Protein AF-A0A949XL34-F1 (afdb_monomer)

Mean predicted aligned error: 13.88 Å

Radius of gyration: 27.66 Å; Cα contacts (8 Å, |Δi|>4): 345; chains: 1; bounding box: 97×99×34 Å

pLDDT: mean 76.91, std 18.14, range [39.97, 97.56]

Foldseek 3Di:
DDDDDDPDDDPDDPPPPPDPPLPAWEWEDEQAQAIDINNHGWDKDADPDDDPDDDDDQRIKTAAPAQWAFFKEFEAEPPDPHGQKIWGRHRGRMIGIAGCDPDDTSRHDDPVGPDDDHDPQYHYFHDAPDVQWTKDFDDPNHGRDDPSRHIYIYGYDDPDVPPPPPVVVVCVVVVVVVVVVVVVVVD

Structure (mmCIF, N/CA/C/O backbone):
data_AF-A0A949XL34-F1
#
_entry.id   AF-A0A949XL34-F1
#
loop_
_atom_site.group_PDB
_atom_site.id
_atom_site.type_symbol
_atom_site.label_atom_id
_atom_site.label_alt_id
_atom_site.label_comp_id
_atom_site.label_asym_id
_atom_site.label_entity_id
_atom_site.label_seq_id
_atom_site.pdbx_PDB_ins_code
_atom_site.Cartn_x
_atom_site.Cartn_y
_atom_site.Cartn_z
_atom_site.occupancy
_atom_site.B_iso_or_equiv
_atom_site.auth_seq_id
_atom_site.auth_comp_id
_atom_site.auth_asym_id
_atom_site.auth_atom_id
_atom_site.pdbx_PDB_model_num
ATOM 1 N N . MET A 1 1 ? -74.735 -38.808 12.979 1.00 41.50 1 MET A N 1
ATOM 2 C CA . MET A 1 1 ? -73.903 -38.416 11.819 1.00 41.50 1 MET A CA 1
ATOM 3 C C . MET A 1 1 ? -73.311 -37.036 12.095 1.00 41.50 1 MET A C 1
ATOM 5 O O . MET A 1 1 ? -74.087 -36.151 12.407 1.00 41.50 1 MET A O 1
ATOM 9 N N . LYS A 1 2 ? -71.964 -36.953 12.090 1.00 43.81 2 LYS A N 1
ATOM 10 C CA . LYS A 1 2 ? -71.007 -35.834 11.839 1.00 43.81 2 LYS A CA 1
ATOM 11 C C . LYS A 1 2 ? -71.588 -34.396 11.860 1.00 43.81 2 LYS A C 1
ATOM 13 O O . LYS A 1 2 ? -72.564 -34.149 11.176 1.00 43.81 2 LYS A O 1
ATOM 18 N N . SER A 1 3 ? -71.014 -33.384 12.519 1.00 41.69 3 SER A N 1
ATOM 19 C CA . SER A 1 3 ? -69.599 -32.977 12.538 1.00 41.69 3 SER A CA 1
ATOM 20 C C . SER A 1 3 ? -69.353 -31.911 13.626 1.00 41.69 3 SER A C 1
ATOM 22 O O . SER A 1 3 ? -70.155 -30.991 13.764 1.00 41.69 3 SER A O 1
ATOM 24 N N . ILE A 1 4 ? -68.237 -32.014 14.355 1.00 52.72 4 ILE A N 1
ATOM 25 C CA . ILE A 1 4 ? -67.700 -30.990 15.269 1.00 52.72 4 ILE A CA 1
ATOM 26 C C . ILE A 1 4 ? -66.700 -30.154 14.461 1.00 52.72 4 ILE A C 1
ATOM 28 O O . ILE A 1 4 ? -65.744 -30.703 13.915 1.00 52.72 4 ILE A O 1
ATOM 32 N N . SER A 1 5 ? -66.936 -28.846 14.348 1.00 50.34 5 SER A N 1
ATOM 33 C CA . SER A 1 5 ? -66.066 -27.928 13.606 1.00 50.34 5 SER A CA 1
ATOM 34 C C . SER A 1 5 ? -64.993 -27.357 14.533 1.00 50.34 5 SER A C 1
ATOM 36 O O . SER A 1 5 ? -65.251 -26.438 15.308 1.00 50.34 5 SER A O 1
ATOM 38 N N . ASN A 1 6 ? -63.792 -27.930 14.455 1.00 46.44 6 ASN A N 1
ATOM 39 C CA . ASN A 1 6 ? -62.588 -27.447 15.123 1.00 46.44 6 ASN A CA 1
ATOM 40 C C . ASN A 1 6 ? -62.041 -26.218 14.379 1.00 46.44 6 ASN A C 1
ATOM 42 O O . ASN A 1 6 ? -61.555 -26.342 13.257 1.00 46.44 6 ASN A O 1
ATOM 46 N N . TYR A 1 7 ? -62.081 -25.042 15.007 1.00 47.97 7 TYR A N 1
ATOM 47 C CA . TYR A 1 7 ? -61.343 -23.867 14.539 1.00 47.97 7 TYR A CA 1
ATOM 48 C C . TYR A 1 7 ? -59.880 -24.009 14.968 1.00 47.97 7 TYR A C 1
ATOM 50 O O . TYR A 1 7 ? -59.506 -23.654 16.083 1.00 47.97 7 TYR A O 1
ATOM 58 N N . PHE A 1 8 ? -59.064 -24.603 14.099 1.00 48.19 8 PHE A N 1
ATOM 59 C CA . PHE A 1 8 ? -57.622 -24.703 14.294 1.00 48.19 8 PHE A CA 1
ATOM 60 C C . PHE A 1 8 ? -56.962 -23.416 13.791 1.00 48.19 8 PHE A C 1
ATOM 62 O O . PHE A 1 8 ? -57.081 -23.053 12.622 1.00 48.19 8 PHE A O 1
ATOM 69 N N . ALA A 1 9 ? -56.311 -22.710 14.712 1.00 51.59 9 ALA A N 1
ATOM 70 C CA . ALA A 1 9 ? -55.553 -21.498 14.460 1.00 51.59 9 ALA A CA 1
ATOM 71 C C . ALA A 1 9 ? -54.385 -21.756 13.494 1.00 51.59 9 ALA A C 1
ATOM 73 O O . ALA A 1 9 ? -53.651 -22.731 13.645 1.00 51.59 9 ALA A O 1
ATOM 74 N N . LEU A 1 10 ? -54.173 -20.842 12.549 1.00 48.50 10 LEU A N 1
ATOM 75 C CA . LEU A 1 10 ? -52.959 -20.773 11.739 1.00 48.50 10 LEU A CA 1
ATOM 76 C C . LEU A 1 10 ? -52.523 -19.310 11.660 1.00 48.50 10 LEU A C 1
ATOM 78 O O . LEU A 1 10 ? -52.935 -18.549 10.791 1.00 48.50 10 LEU A O 1
ATOM 82 N N . CYS A 1 11 ? -51.718 -18.915 12.643 1.00 43.38 11 CYS A N 1
ATOM 83 C CA . CYS A 1 11 ? -50.984 -17.659 12.646 1.00 43.38 11 CYS A CA 1
ATOM 84 C C . CYS A 1 11 ? -49.601 -17.958 12.045 1.00 43.38 11 CYS A C 1
ATOM 86 O O . CYS A 1 11 ? -48.693 -18.393 12.751 1.00 43.38 11 CYS A O 1
ATOM 88 N N . SER A 1 12 ? -49.457 -17.833 10.724 1.00 56.00 12 SER A N 1
ATOM 89 C CA . SER A 1 12 ? -48.155 -17.966 10.060 1.00 56.00 12 SER A CA 1
ATOM 90 C C . SER A 1 12 ? -47.360 -16.677 10.250 1.00 56.00 12 SER A C 1
ATOM 92 O O . SER A 1 12 ? -47.599 -15.685 9.567 1.00 56.00 12 SER A O 1
ATOM 94 N N . ALA A 1 13 ? -46.408 -16.688 11.183 1.00 55.81 13 ALA A N 1
ATOM 95 C CA . ALA A 1 13 ? -45.403 -15.639 11.291 1.00 55.81 13 ALA A CA 1
ATOM 96 C C . ALA A 1 13 ? -44.395 -15.790 10.140 1.00 55.81 13 ALA A C 1
ATOM 98 O O . ALA A 1 13 ? -43.620 -16.746 10.096 1.00 55.81 13 ALA A O 1
ATOM 99 N N . LEU A 1 14 ? -44.424 -14.853 9.193 1.00 52.75 14 LEU A N 1
ATOM 100 C CA . LEU A 1 14 ? -43.408 -14.717 8.156 1.00 52.75 14 LEU A CA 1
ATOM 101 C C . LEU A 1 14 ? -42.145 -14.127 8.811 1.00 52.75 14 LEU A C 1
ATOM 103 O O . LEU A 1 14 ? -42.079 -12.926 9.068 1.00 52.75 14 LEU A O 1
ATOM 107 N N . LEU A 1 15 ? -41.151 -14.962 9.123 1.00 52.25 15 LEU A N 1
ATOM 108 C CA . LEU A 1 15 ? -39.814 -14.471 9.463 1.00 52.25 15 LEU A CA 1
ATOM 109 C C . LEU A 1 15 ? -39.141 -13.992 8.171 1.00 52.25 15 LEU A C 1
ATOM 111 O O . LEU A 1 15 ? -38.631 -14.792 7.388 1.00 52.25 15 LEU A O 1
ATOM 115 N N . ALA A 1 16 ? -39.143 -12.681 7.940 1.00 53.31 16 ALA A N 1
ATOM 116 C CA . ALA A 1 16 ? -38.261 -12.062 6.961 1.00 53.31 16 ALA A CA 1
ATOM 117 C C . ALA A 1 16 ? -36.827 -12.121 7.508 1.00 53.31 16 ALA A C 1
ATOM 119 O O . ALA A 1 16 ? -36.449 -11.352 8.392 1.00 53.31 16 ALA A O 1
ATOM 120 N N . CYS A 1 17 ? -36.039 -13.077 7.019 1.00 49.31 17 CYS A N 1
ATOM 121 C CA . CYS A 1 17 ? -34.604 -13.117 7.264 1.00 49.31 17 CYS A CA 1
ATOM 122 C C . CYS A 1 17 ? -33.963 -11.999 6.431 1.00 49.31 17 CYS A C 1
ATOM 124 O O . CYS A 1 17 ? -33.751 -12.157 5.230 1.00 49.31 17 CYS A O 1
ATOM 126 N N . PHE A 1 18 ? -33.724 -10.838 7.043 1.00 48.59 18 PHE A N 1
ATOM 127 C CA . PHE A 1 18 ? -32.913 -9.795 6.426 1.00 48.59 18 PHE A CA 1
ATOM 128 C C . PHE A 1 18 ? -31.464 -10.282 6.407 1.00 48.59 18 PHE A C 1
ATOM 130 O O . PHE A 1 18 ? -30.780 -10.272 7.428 1.00 48.59 18 PHE A O 1
ATOM 137 N N . THR A 1 19 ? -30.992 -10.729 5.247 1.00 48.12 19 THR A N 1
ATOM 138 C CA . THR A 1 19 ? -29.561 -10.899 5.011 1.00 48.12 19 THR A CA 1
ATOM 139 C C . THR A 1 19 ? -28.949 -9.505 4.944 1.00 48.12 19 THR A C 1
ATOM 141 O O . THR A 1 19 ? -29.091 -8.811 3.938 1.00 48.12 19 THR A O 1
ATOM 144 N N . LEU A 1 20 ? -28.311 -9.064 6.029 1.00 49.88 20 LEU A N 1
ATOM 145 C CA . LEU A 1 20 ? -27.374 -7.948 5.966 1.00 49.88 20 LEU A CA 1
ATOM 146 C C . LEU A 1 20 ? -26.246 -8.378 5.027 1.00 49.88 20 LEU A C 1
ATOM 148 O O . LEU A 1 20 ? -25.431 -9.227 5.383 1.00 49.88 20 LEU A O 1
ATOM 152 N N . SER A 1 21 ? -26.225 -7.837 3.810 1.00 47.31 21 SER A N 1
ATOM 153 C CA . SER A 1 21 ? -25.017 -7.856 2.994 1.00 47.31 21 SER A CA 1
ATOM 154 C C . SER A 1 21 ? -23.959 -7.095 3.781 1.00 47.31 21 SER A C 1
ATOM 156 O O . SER A 1 21 ? -24.073 -5.883 3.953 1.00 47.31 21 SER A O 1
ATOM 158 N N . ALA A 1 22 ? -22.974 -7.808 4.322 1.00 55.19 22 ALA A N 1
ATOM 159 C CA . ALA A 1 22 ? -21.760 -7.170 4.793 1.00 55.19 22 ALA A CA 1
ATOM 160 C C . ALA A 1 22 ? -21.130 -6.502 3.566 1.00 55.19 22 ALA A C 1
ATOM 162 O O . ALA A 1 22 ? -20.754 -7.188 2.615 1.00 55.19 22 ALA A O 1
ATOM 163 N N . SER A 1 23 ? -21.125 -5.171 3.533 1.00 61.84 23 SER A N 1
ATOM 164 C CA . SER A 1 23 ? -20.369 -4.443 2.522 1.00 61.84 23 SER A CA 1
ATOM 165 C C . SER A 1 23 ? -18.896 -4.795 2.694 1.00 61.84 23 SER A C 1
ATOM 167 O O . SER A 1 23 ? -18.398 -4.809 3.819 1.00 61.84 23 SER A O 1
ATOM 169 N N . ALA A 1 24 ? -18.227 -5.095 1.586 1.00 79.94 24 ALA A N 1
ATOM 170 C CA . ALA A 1 24 ? -16.775 -5.174 1.531 1.00 79.94 24 ALA A CA 1
ATOM 171 C C . ALA A 1 24 ? -16.166 -3.905 2.148 1.00 79.94 24 ALA A C 1
ATOM 173 O O . ALA A 1 24 ? -16.565 -2.803 1.766 1.00 79.94 24 ALA A O 1
ATOM 174 N N . SER A 1 25 ? -15.233 -4.056 3.090 1.00 90.12 25 SER A N 1
ATOM 175 C CA . SER A 1 25 ? -14.538 -2.911 3.686 1.00 90.12 25 SER A CA 1
ATOM 176 C C . SER A 1 25 ? -13.630 -2.232 2.663 1.00 90.12 25 SER A C 1
ATOM 178 O O . SER A 1 25 ? -12.911 -2.904 1.915 1.00 90.12 25 SER A O 1
ATOM 180 N N . THR A 1 26 ? -13.615 -0.902 2.669 1.00 94.94 26 THR A N 1
ATOM 181 C CA . THR A 1 26 ? -12.668 -0.095 1.893 1.00 94.94 26 THR A CA 1
ATOM 182 C C . THR A 1 26 ? -11.496 0.297 2.782 1.00 94.94 26 THR A C 1
ATOM 184 O O . THR A 1 26 ? -11.671 0.918 3.832 1.00 94.94 26 THR A O 1
ATOM 187 N N . ILE A 1 27 ? -10.289 -0.063 2.358 1.00 96.88 27 ILE A N 1
ATOM 188 C CA . ILE A 1 27 ? -9.037 0.195 3.061 1.00 96.88 27 ILE A CA 1
ATOM 189 C C . ILE A 1 27 ? -8.216 1.172 2.229 1.00 96.88 27 ILE A C 1
ATOM 191 O O . ILE A 1 27 ? -7.720 0.821 1.167 1.00 96.88 27 ILE A O 1
ATOM 195 N N . SER A 1 28 ? -8.032 2.387 2.726 1.00 96.94 28 SER A N 1
ATOM 196 C CA . SER A 1 28 ? -7.148 3.372 2.107 1.00 96.94 28 SER A CA 1
ATOM 197 C C . SER A 1 28 ? -5.793 3.319 2.791 1.00 96.94 28 SER A C 1
ATOM 199 O O . SER A 1 28 ? -5.733 3.443 4.013 1.00 96.94 28 SER A O 1
ATOM 201 N N . LEU A 1 29 ? -4.716 3.172 2.026 1.00 95.69 29 LEU A N 1
ATOM 202 C CA . LEU A 1 29 ? -3.337 3.256 2.506 1.00 95.69 29 LEU A CA 1
ATOM 203 C C . LEU A 1 29 ? -2.615 4.316 1.684 1.00 95.69 29 LEU A C 1
ATOM 205 O O . LEU A 1 29 ? -2.645 4.248 0.458 1.00 95.69 29 LEU A O 1
ATOM 209 N N . ASP A 1 30 ? -1.956 5.261 2.340 1.00 92.44 30 ASP A N 1
ATOM 210 C CA . ASP A 1 30 ? -1.112 6.236 1.657 1.00 92.44 30 ASP A CA 1
ATOM 211 C C . ASP A 1 30 ? 0.371 6.002 1.973 1.00 92.44 30 ASP A C 1
ATOM 213 O O . ASP A 1 30 ? 0.742 5.117 2.742 1.00 92.44 30 ASP A O 1
ATOM 217 N N . GLU A 1 31 ? 1.240 6.788 1.359 1.00 89.50 31 GLU A N 1
ATOM 218 C CA . GLU A 1 31 ? 2.679 6.739 1.618 1.00 89.50 31 GLU A CA 1
ATOM 219 C C . GLU A 1 31 ? 3.148 7.664 2.754 1.00 89.50 31 GLU A C 1
ATOM 221 O O . GLU A 1 31 ? 4.330 7.679 3.105 1.00 89.50 31 GLU A O 1
ATOM 226 N N . ASN A 1 32 ? 2.234 8.427 3.358 1.00 88.00 32 ASN A N 1
ATOM 227 C CA . ASN A 1 32 ? 2.513 9.422 4.393 1.00 88.00 32 ASN A CA 1
ATOM 228 C C . ASN A 1 32 ? 2.039 9.004 5.793 1.00 88.00 32 ASN A C 1
ATOM 230 O O . ASN A 1 32 ? 2.226 9.758 6.749 1.00 88.00 32 ASN A O 1
ATOM 234 N N . GLY A 1 33 ? 1.454 7.816 5.947 1.00 89.44 33 GLY A N 1
ATOM 235 C CA . GLY A 1 33 ? 0.951 7.305 7.222 1.00 89.44 33 GLY A CA 1
ATOM 236 C C . GLY A 1 33 ? -0.537 7.559 7.492 1.00 89.44 33 GLY A C 1
ATOM 237 O O . GLY A 1 33 ? -1.022 7.193 8.560 1.00 89.44 33 GLY A O 1
ATOM 238 N N . HIS A 1 34 ? -1.314 8.110 6.560 1.00 90.94 34 HIS A N 1
ATOM 239 C CA . HIS A 1 34 ? -2.765 8.276 6.700 1.00 90.94 34 HIS A CA 1
ATOM 240 C C . HIS A 1 34 ? -3.514 7.082 6.094 1.00 90.94 34 HIS A C 1
ATOM 242 O O . HIS A 1 34 ? -4.020 7.107 4.975 1.00 90.94 34 HIS A O 1
ATOM 248 N N . GLY A 1 35 ? -3.596 6.001 6.870 1.00 94.12 35 GLY A N 1
ATOM 249 C CA . GLY A 1 35 ? -4.403 4.832 6.522 1.00 94.12 35 GLY A CA 1
ATOM 250 C C . GLY A 1 35 ? -5.799 4.896 7.140 1.00 94.12 35 GLY A C 1
ATOM 251 O O . GLY A 1 35 ? -5.945 5.346 8.278 1.00 94.12 35 GLY A O 1
ATOM 252 N N . THR A 1 36 ? -6.822 4.400 6.443 1.00 96.25 36 THR A N 1
ATOM 253 C CA . THR A 1 36 ? -8.168 4.209 7.007 1.00 96.25 36 THR A CA 1
ATOM 254 C C . THR A 1 36 ? -8.788 2.878 6.589 1.00 96.25 36 THR A C 1
ATOM 256 O O . THR A 1 36 ? -8.476 2.346 5.530 1.00 96.25 36 THR A O 1
ATOM 259 N N . ILE A 1 37 ? -9.682 2.347 7.420 1.00 95.38 37 ILE A N 1
ATOM 260 C CA . ILE A 1 37 ? -10.619 1.274 7.090 1.00 95.38 37 ILE A CA 1
ATOM 261 C C . ILE A 1 37 ? -12.033 1.791 7.334 1.00 95.38 37 ILE A C 1
ATOM 263 O O . ILE A 1 37 ? -12.369 2.186 8.450 1.00 95.38 37 ILE A O 1
ATOM 267 N N . ASP A 1 38 ? -12.840 1.865 6.279 1.00 93.56 38 ASP A N 1
ATOM 268 C CA . ASP A 1 38 ? -14.204 2.406 6.325 1.00 93.56 38 ASP A CA 1
ATOM 269 C C . ASP A 1 38 ? -14.268 3.793 7.007 1.00 93.56 38 ASP A C 1
ATOM 271 O O . ASP A 1 38 ? -15.158 4.098 7.803 1.00 93.56 38 ASP A O 1
ATOM 275 N N . GLY A 1 39 ? -13.257 4.631 6.742 1.00 90.56 39 GLY A N 1
ATOM 276 C CA . GLY A 1 39 ? -13.092 5.966 7.329 1.00 90.56 39 GLY A CA 1
ATOM 277 C C . GLY A 1 39 ? -12.518 5.999 8.753 1.00 90.56 39 GLY A C 1
ATOM 278 O O . GLY A 1 39 ? -12.207 7.078 9.254 1.00 90.56 39 GLY A O 1
ATOM 279 N N . SER A 1 40 ? -12.331 4.850 9.407 1.00 94.12 40 SER A N 1
ATOM 280 C CA . SER A 1 40 ? -11.664 4.757 10.712 1.00 94.12 40 SER A CA 1
ATOM 281 C C . SER A 1 40 ? -10.143 4.688 10.541 1.00 94.12 40 SER A C 1
ATOM 283 O O . SER A 1 40 ? -9.680 3.875 9.746 1.00 94.12 40 SER A O 1
A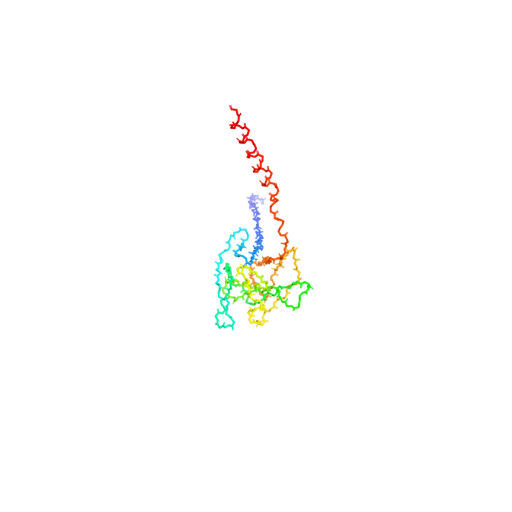TOM 285 N N . PRO A 1 41 ? -9.337 5.479 11.271 1.00 95.62 41 PRO A N 1
ATOM 286 C CA . PRO A 1 41 ? -7.883 5.470 11.113 1.00 95.62 41 PRO A CA 1
ATOM 287 C C . PRO A 1 41 ? -7.244 4.109 11.407 1.00 95.62 41 PRO A C 1
ATOM 289 O O . PRO A 1 41 ? -7.585 3.447 12.389 1.00 95.62 41 PRO A O 1
ATOM 292 N N . LEU A 1 42 ? -6.267 3.726 10.587 1.00 93.88 42 LEU A N 1
ATOM 293 C CA . LEU A 1 42 ? -5.402 2.578 10.835 1.00 93.88 42 LEU A CA 1
ATOM 294 C C . LEU A 1 42 ? -4.187 2.989 11.663 1.00 93.88 42 LEU A C 1
ATOM 296 O O . LEU A 1 42 ? -3.646 4.086 11.528 1.00 93.88 42 LEU A O 1
ATOM 300 N N . SER A 1 43 ? -3.731 2.072 12.514 1.00 94.25 43 SER A N 1
ATOM 301 C CA . SER A 1 43 ? -2.434 2.222 13.171 1.00 94.25 43 SER A CA 1
ATOM 302 C C . SER A 1 43 ? -1.321 1.974 12.162 1.00 94.25 43 SER A C 1
ATOM 304 O O . SER A 1 43 ? -1.393 1.017 11.387 1.00 94.25 43 SER A O 1
ATOM 306 N N . PHE A 1 44 ? -0.281 2.801 12.212 1.00 92.69 44 PHE A N 1
ATOM 307 C CA . PHE A 1 44 ? 0.908 2.630 11.393 1.00 92.69 44 PHE A CA 1
ATOM 308 C C . PHE A 1 44 ? 2.180 2.808 12.219 1.00 92.69 44 PHE A C 1
ATOM 310 O O . PHE A 1 44 ? 2.187 3.434 13.281 1.00 92.69 44 PHE A O 1
ATOM 317 N N . THR A 1 45 ? 3.271 2.259 11.707 1.00 89.31 45 THR A N 1
ATOM 318 C CA . THR A 1 45 ? 4.623 2.489 12.202 1.00 89.31 45 THR A CA 1
ATOM 319 C C . THR A 1 45 ? 5.496 2.894 11.036 1.00 89.31 45 THR A C 1
ATOM 321 O O . THR A 1 45 ? 5.472 2.224 10.004 1.00 89.31 45 THR A O 1
ATOM 324 N N . ALA A 1 46 ? 6.290 3.946 11.215 1.00 80.31 46 ALA A N 1
ATOM 325 C CA . ALA A 1 46 ? 7.298 4.327 10.244 1.00 80.31 46 ALA A CA 1
ATOM 326 C C . ALA A 1 46 ? 8.699 4.083 10.814 1.00 80.31 46 ALA A C 1
ATOM 328 O O . ALA A 1 46 ? 9.044 4.618 11.870 1.00 80.31 46 ALA A O 1
ATOM 329 N N . THR A 1 47 ? 9.506 3.259 10.144 1.00 67.06 47 THR A N 1
ATOM 330 C CA . THR A 1 47 ? 10.888 2.973 10.556 1.00 67.06 47 THR A CA 1
ATOM 331 C C . THR A 1 47 ? 11.875 3.473 9.509 1.00 67.06 47 THR A C 1
ATOM 333 O O . THR A 1 47 ? 12.093 2.841 8.485 1.00 67.06 47 THR A O 1
ATOM 336 N N . GLY A 1 48 ? 12.514 4.610 9.789 1.00 53.19 48 GLY A N 1
ATOM 337 C CA . GLY A 1 48 ? 13.357 5.360 8.848 1.00 53.19 48 GLY A CA 1
ATOM 338 C C . GLY A 1 48 ? 14.718 4.756 8.463 1.00 53.19 48 GLY A C 1
ATOM 339 O O . GLY A 1 48 ? 15.596 5.502 8.038 1.00 53.19 48 GLY A O 1
ATOM 340 N N . THR A 1 49 ? 14.968 3.451 8.615 1.00 49.47 49 THR A N 1
ATOM 341 C CA . THR A 1 49 ? 16.243 2.856 8.170 1.00 49.47 49 THR A CA 1
ATOM 342 C C . THR A 1 49 ? 16.139 2.304 6.753 1.00 49.47 49 THR A C 1
ATOM 344 O O . THR A 1 49 ? 15.662 1.191 6.549 1.00 49.47 49 THR A O 1
ATOM 347 N N . ASN A 1 50 ? 16.676 3.052 5.782 1.00 46.03 50 ASN A N 1
ATOM 348 C CA . ASN A 1 50 ? 17.182 2.499 4.527 1.00 46.03 50 ASN A CA 1
ATOM 349 C C . ASN A 1 50 ? 18.629 2.046 4.747 1.00 46.03 50 ASN A C 1
ATOM 351 O O . ASN A 1 50 ? 19.497 2.853 5.078 1.00 46.03 50 ASN A O 1
ATOM 355 N N . PRO A 1 51 ? 18.919 0.771 4.540 1.00 39.97 51 PRO A N 1
ATOM 356 C CA . PRO A 1 51 ? 20.268 0.287 4.489 1.00 39.97 51 PRO A CA 1
ATOM 357 C C . PRO A 1 51 ? 20.516 -0.216 3.059 1.00 39.97 51 PRO A C 1
ATOM 359 O O . PRO A 1 51 ? 19.810 -1.094 2.558 1.00 39.97 51 PRO A O 1
ATOM 362 N N . PHE A 1 52 ? 21.587 0.216 2.400 1.00 47.28 52 PHE A N 1
ATOM 363 C CA . PHE A 1 52 ? 22.140 -0.525 1.248 1.00 47.28 52 PHE A CA 1
ATOM 364 C C . PHE A 1 52 ? 22.642 -1.947 1.662 1.00 47.28 52 PHE A C 1
ATOM 366 O O . PHE A 1 52 ? 23.539 -2.512 1.047 1.00 47.28 52 PHE A O 1
ATOM 373 N N . LEU A 1 53 ? 22.155 -2.468 2.798 1.00 47.47 53 LEU A N 1
ATOM 374 C CA . LEU A 1 53 ? 22.816 -3.225 3.863 1.00 47.47 53 LEU A CA 1
ATOM 375 C C . LEU A 1 53 ? 21.706 -3.923 4.722 1.00 47.47 53 LEU A C 1
ATOM 377 O O . LEU A 1 53 ? 20.539 -3.579 4.602 1.00 47.47 53 LEU A O 1
ATOM 381 N N . PRO A 1 54 ?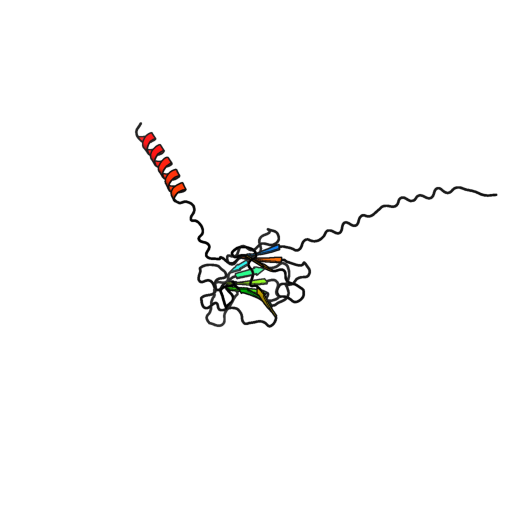 21.974 -4.930 5.564 1.00 42.28 54 PRO A N 1
ATOM 382 C CA . PRO A 1 54 ? 21.026 -6.018 5.899 1.00 42.28 54 PRO A CA 1
ATOM 383 C C . PRO A 1 54 ? 19.916 -5.737 6.957 1.00 42.28 54 PRO A C 1
ATOM 385 O O . PRO A 1 54 ? 19.475 -6.659 7.638 1.00 42.28 54 PRO A O 1
ATOM 388 N N . HIS A 1 55 ? 19.414 -4.501 7.090 1.00 47.38 55 HIS A N 1
ATOM 389 C CA . HIS A 1 55 ? 18.413 -4.084 8.102 1.00 47.38 55 HIS A CA 1
ATOM 390 C C . HIS A 1 55 ? 17.122 -3.483 7.511 1.00 47.38 55 HIS A C 1
ATOM 392 O O . HIS A 1 55 ? 16.583 -2.531 8.069 1.00 47.38 55 HIS A O 1
ATOM 398 N N . GLN A 1 56 ? 16.645 -3.961 6.356 1.00 50.53 56 GLN A N 1
ATOM 399 C CA . GLN A 1 56 ? 15.456 -3.386 5.710 1.00 50.53 56 GLN A CA 1
ATOM 400 C C . GLN A 1 56 ? 14.171 -3.705 6.484 1.00 50.53 56 GLN A C 1
ATOM 402 O O . GLN A 1 56 ? 13.453 -4.655 6.184 1.00 50.53 56 GLN A O 1
ATOM 407 N N . THR A 1 57 ? 13.891 -2.871 7.479 1.00 51.28 57 THR A N 1
ATOM 408 C CA . THR A 1 57 ? 12.560 -2.653 8.024 1.00 51.28 57 THR A CA 1
ATOM 409 C C . THR A 1 57 ? 11.679 -1.988 6.955 1.00 51.28 57 THR A C 1
ATOM 411 O O . THR A 1 57 ? 12.180 -1.256 6.093 1.00 51.28 57 THR A O 1
ATOM 414 N N . PRO A 1 58 ? 10.369 -2.271 6.932 1.00 56.72 58 PRO A N 1
ATOM 415 C CA . PRO A 1 58 ? 9.431 -1.469 6.154 1.00 56.72 58 PRO A CA 1
ATOM 416 C C . PRO A 1 58 ? 9.510 -0.006 6.600 1.00 56.72 58 PRO A C 1
ATOM 418 O O . PRO A 1 58 ? 9.525 0.271 7.798 1.00 56.72 58 PRO A O 1
ATOM 421 N N . ILE A 1 59 ? 9.619 0.935 5.658 1.00 73.25 59 ILE A N 1
ATOM 422 C CA . ILE A 1 59 ? 9.716 2.353 6.039 1.00 73.25 59 ILE A CA 1
ATOM 423 C C . ILE A 1 59 ? 8.355 2.841 6.529 1.00 73.25 59 ILE A C 1
ATOM 425 O O . ILE A 1 59 ? 8.313 3.602 7.488 1.00 73.25 59 ILE A O 1
ATOM 429 N N . LEU A 1 60 ? 7.273 2.266 5.994 1.00 88.25 60 LEU A N 1
ATOM 430 C CA . LEU A 1 60 ? 5.910 2.449 6.464 1.00 88.25 60 LEU A CA 1
ATOM 431 C C . LEU A 1 60 ? 5.170 1.105 6.521 1.00 88.25 60 LEU A C 1
ATOM 433 O O . LEU A 1 60 ? 5.095 0.386 5.524 1.00 88.25 60 LEU A O 1
ATOM 437 N N . SER A 1 61 ? 4.615 0.776 7.686 1.00 91.50 61 SER A N 1
ATOM 438 C CA . SER A 1 61 ? 3.756 -0.393 7.892 1.00 91.50 61 SER A CA 1
ATOM 439 C C . SER A 1 61 ? 2.428 0.004 8.499 1.00 91.50 61 SER A C 1
ATOM 441 O O . SER A 1 61 ? 2.403 0.730 9.487 1.00 91.50 61 SER A O 1
ATOM 443 N N . TYR A 1 62 ? 1.347 -0.561 7.980 1.00 94.88 62 TYR A N 1
ATOM 444 C CA . TYR A 1 62 ? 0.005 -0.482 8.544 1.00 94.88 62 TYR A CA 1
ATOM 445 C C . TYR A 1 62 ? -0.374 -1.800 9.205 1.00 94.88 62 TYR A C 1
ATOM 447 O O . TYR A 1 62 ? -0.004 -2.866 8.715 1.00 94.88 62 TYR A O 1
ATOM 455 N N . THR A 1 63 ? -1.154 -1.736 10.281 1.00 95.62 63 THR A N 1
ATOM 456 C CA . THR A 1 63 ? -1.750 -2.923 10.907 1.00 95.62 63 THR A CA 1
ATOM 457 C C . THR A 1 63 ? -3.165 -3.122 10.386 1.00 95.62 63 THR A C 1
ATOM 459 O O . THR A 1 63 ? -4.013 -2.246 10.543 1.00 95.62 63 THR A O 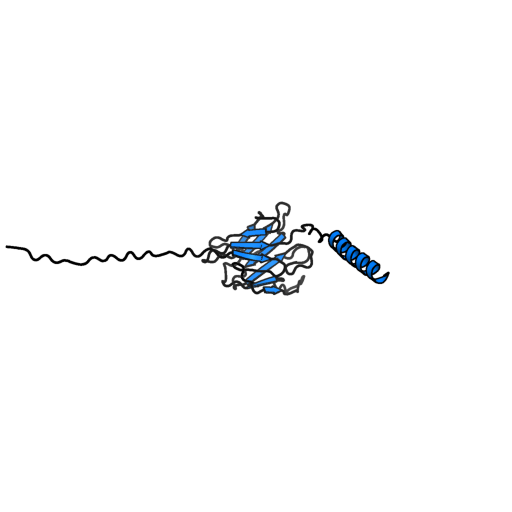1
ATOM 462 N N . LEU A 1 64 ? -3.434 -4.290 9.808 1.00 95.00 64 LEU A N 1
ATOM 463 C CA . LEU A 1 64 ? -4.763 -4.700 9.367 1.00 95.00 64 LEU A CA 1
ATOM 464 C C . LEU A 1 64 ? -5.478 -5.523 10.452 1.00 95.00 64 LEU A C 1
ATOM 466 O O . LEU A 1 64 ? -4.826 -6.200 11.249 1.00 95.00 64 LEU A O 1
ATOM 470 N N . PRO A 1 65 ? -6.824 -5.542 10.465 1.00 94.94 65 PRO A N 1
ATOM 471 C CA . PRO A 1 65 ? -7.592 -6.386 11.383 1.00 94.94 65 PRO A CA 1
ATOM 472 C C . PRO A 1 65 ? -7.618 -7.871 10.976 1.00 94.94 65 PRO A C 1
ATOM 474 O O . PRO A 1 65 ? -8.240 -8.687 11.652 1.00 94.94 65 PRO A O 1
ATOM 477 N N . PHE A 1 66 ? -6.947 -8.233 9.882 1.00 95.00 66 PHE A N 1
ATOM 478 C CA . PHE A 1 66 ? -6.852 -9.586 9.346 1.00 95.00 66 PHE A CA 1
ATOM 479 C C . PHE A 1 66 ? -5.471 -9.817 8.735 1.00 95.00 66 PHE A C 1
ATOM 481 O O . PHE A 1 66 ? -4.747 -8.874 8.424 1.00 95.00 66 PHE A O 1
ATOM 488 N N . THR A 1 67 ? -5.109 -11.084 8.552 1.00 94.00 67 THR A N 1
ATOM 489 C CA . THR A 1 67 ? -3.764 -11.473 8.115 1.00 94.00 67 THR A CA 1
ATOM 490 C C . THR A 1 67 ? -3.519 -11.254 6.627 1.00 94.00 67 THR A C 1
ATOM 492 O O . THR A 1 67 ? -2.432 -10.808 6.256 1.00 94.00 67 THR A O 1
ATOM 495 N N . GLY A 1 68 ? -4.527 -11.543 5.801 1.00 93.62 68 GLY A N 1
ATOM 496 C CA . GLY A 1 68 ? -4.435 -11.493 4.347 1.00 93.62 68 GLY A CA 1
ATOM 497 C C . GLY A 1 68 ? -3.559 -12.607 3.760 1.00 93.62 68 GLY A C 1
ATOM 498 O O . GLY A 1 68 ? -2.724 -13.209 4.441 1.00 93.62 68 GLY A O 1
ATOM 499 N N . VAL A 1 69 ? -3.735 -12.892 2.472 1.00 95.94 69 VAL A N 1
ATOM 500 C CA . VAL A 1 69 ? -2.814 -13.758 1.723 1.00 95.94 69 VAL A CA 1
ATOM 501 C C . VAL A 1 69 ? -1.489 -13.031 1.490 1.00 95.94 69 VAL A C 1
ATOM 503 O O . VAL A 1 69 ? -1.465 -11.867 1.091 1.00 95.94 69 VAL A O 1
ATOM 506 N N . ALA A 1 70 ? -0.374 -13.724 1.724 1.00 94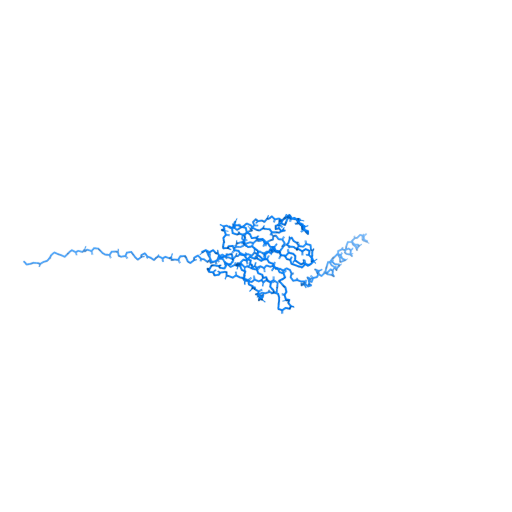.56 70 ALA A N 1
ATOM 507 C CA . ALA A 1 70 ? 0.950 -13.142 1.552 1.00 94.56 70 ALA A CA 1
ATOM 508 C C . ALA A 1 70 ? 1.318 -12.937 0.070 1.00 94.56 70 ALA A C 1
ATOM 510 O O . ALA A 1 70 ? 1.014 -13.781 -0.779 1.00 94.56 70 ALA A O 1
ATOM 511 N N . GLY A 1 71 ? 2.022 -11.846 -0.227 1.00 93.44 71 GLY A N 1
ATOM 512 C CA . GLY A 1 71 ? 2.498 -11.511 -1.567 1.00 93.44 71 GLY A CA 1
ATOM 513 C C . GLY A 1 71 ? 2.806 -10.025 -1.749 1.00 93.44 71 GLY A C 1
ATOM 514 O O . GLY A 1 71 ? 2.750 -9.254 -0.793 1.00 93.44 71 GLY A O 1
ATOM 515 N N . ASN A 1 72 ? 3.106 -9.621 -2.981 1.00 93.56 72 ASN A N 1
ATOM 516 C CA . ASN A 1 72 ? 3.372 -8.227 -3.340 1.00 93.56 72 ASN A CA 1
ATOM 517 C C . ASN A 1 72 ? 2.356 -7.725 -4.370 1.00 93.56 72 ASN A C 1
ATOM 519 O O . ASN A 1 72 ? 2.013 -8.445 -5.306 1.00 93.56 72 ASN A O 1
ATOM 523 N N . VAL A 1 73 ? 1.945 -6.468 -4.246 1.00 94.62 73 VAL A N 1
ATOM 524 C CA . VAL A 1 73 ? 1.274 -5.714 -5.306 1.00 94.62 73 VAL A CA 1
ATOM 525 C C . VAL A 1 73 ? 2.246 -4.651 -5.803 1.00 94.62 73 VAL A C 1
ATOM 527 O O . VAL A 1 73 ? 2.659 -3.772 -5.053 1.00 94.62 73 VAL A O 1
ATOM 530 N N . GLU A 1 74 ? 2.651 -4.762 -7.059 1.00 92.75 74 GLU A N 1
ATOM 531 C CA . GLU A 1 74 ? 3.523 -3.806 -7.735 1.00 92.75 74 GLU A CA 1
ATOM 532 C C . GLU A 1 74 ? 2.661 -2.769 -8.464 1.00 92.75 74 GLU A C 1
ATOM 534 O O . GLU A 1 74 ? 1.836 -3.134 -9.306 1.00 92.75 74 GLU A O 1
ATOM 539 N N . LEU A 1 75 ? 2.852 -1.488 -8.152 1.00 92.00 75 LEU A N 1
ATOM 540 C CA . LEU A 1 75 ? 2.136 -0.374 -8.770 1.00 92.00 75 LEU A CA 1
ATOM 541 C C . LEU A 1 75 ? 2.992 0.215 -9.889 1.00 92.00 75 LEU A C 1
ATOM 543 O O . LEU A 1 75 ? 4.154 0.559 -9.675 1.00 92.00 75 LEU A O 1
ATOM 547 N N . PHE A 1 76 ? 2.422 0.338 -11.081 1.00 89.88 76 PHE A N 1
ATOM 548 C CA . PHE A 1 76 ? 3.071 0.887 -12.265 1.00 89.88 76 PHE A CA 1
ATOM 549 C C . PHE A 1 76 ? 2.259 2.051 -12.807 1.00 89.88 76 PHE A C 1
ATOM 551 O O . PHE A 1 76 ? 1.033 1.983 -12.872 1.00 89.88 76 PHE A O 1
ATOM 558 N N . THR A 1 77 ? 2.949 3.068 -13.309 1.00 84.06 77 THR A N 1
ATOM 559 C CA . THR A 1 77 ? 2.330 4.030 -14.221 1.00 84.06 77 THR A CA 1
ATOM 560 C C . THR A 1 77 ? 2.531 3.549 -15.653 1.00 84.06 77 THR A C 1
ATOM 562 O O . THR A 1 77 ? 3.426 2.758 -15.957 1.00 84.06 77 THR A O 1
ATOM 565 N N . THR A 1 78 ? 1.712 4.032 -16.585 1.00 76.12 78 THR A N 1
ATOM 566 C CA . THR A 1 78 ? 1.786 3.618 -17.997 1.00 76.12 78 THR A CA 1
ATOM 567 C C . THR A 1 78 ? 3.107 3.982 -18.687 1.00 76.12 78 THR A C 1
ATOM 569 O O . THR A 1 78 ? 3.349 3.550 -19.811 1.00 76.12 78 THR A O 1
ATOM 572 N N . SER A 1 79 ? 3.943 4.810 -18.056 1.00 74.25 79 SER A N 1
ATOM 573 C CA . SER A 1 79 ? 5.205 5.315 -18.598 1.00 74.25 79 SER A CA 1
ATOM 574 C C . SER A 1 79 ? 6.449 4.620 -18.036 1.00 74.25 79 SE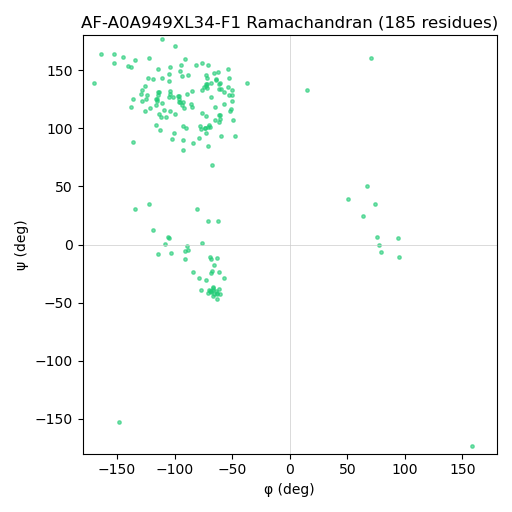R A C 1
ATOM 576 O O . SER A 1 79 ? 7.541 4.876 -18.547 1.00 74.25 79 SER A O 1
ATOM 578 N N . THR A 1 80 ? 6.325 3.748 -17.026 1.00 75.75 80 THR A N 1
ATOM 579 C CA . THR A 1 80 ? 7.483 3.130 -16.363 1.00 75.75 80 THR A CA 1
ATOM 580 C C . THR A 1 80 ? 7.609 1.636 -16.652 1.00 75.75 80 THR A C 1
ATOM 582 O O . THR A 1 80 ? 6.639 0.890 -16.741 1.00 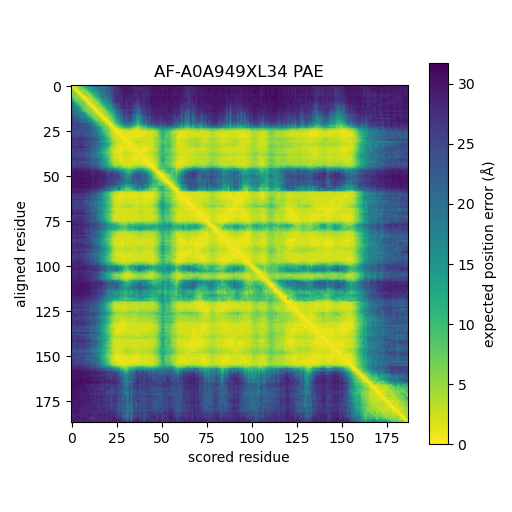75.75 80 THR A O 1
ATOM 585 N N . THR A 1 81 ? 8.854 1.172 -16.781 1.00 81.19 81 THR A N 1
ATOM 586 C CA . THR A 1 81 ? 9.187 -0.261 -16.879 1.00 81.19 81 THR A CA 1
ATOM 587 C C . THR A 1 81 ? 9.469 -0.900 -15.519 1.00 81.19 81 THR A C 1
ATOM 589 O O . THR A 1 81 ? 9.567 -2.120 -15.423 1.00 81.19 81 THR A O 1
ATOM 592 N N . ALA A 1 82 ? 9.629 -0.082 -14.479 1.00 83.94 82 ALA A N 1
ATOM 593 C CA . ALA A 1 82 ? 9.804 -0.492 -13.091 1.00 83.94 82 ALA A CA 1
ATOM 594 C C . ALA A 1 82 ? 8.597 -0.017 -12.264 1.00 83.94 82 ALA A C 1
ATOM 596 O O . ALA A 1 82 ? 7.994 1.002 -12.630 1.00 83.94 82 ALA A O 1
ATOM 597 N N . PRO A 1 83 ? 8.240 -0.727 -11.179 1.00 86.75 83 PRO A N 1
ATOM 598 C CA . PRO A 1 83 ? 7.170 -0.272 -10.311 1.00 86.75 83 PRO A CA 1
ATOM 599 C C . PRO A 1 83 ? 7.550 1.057 -9.656 1.00 86.75 83 PRO A C 1
ATOM 601 O O . PRO A 1 83 ? 8.710 1.279 -9.312 1.00 86.75 83 PRO A O 1
ATOM 604 N N . ILE A 1 84 ? 6.563 1.936 -9.508 1.00 86.69 84 ILE A N 1
ATOM 605 C CA . ILE A 1 84 ? 6.678 3.197 -8.767 1.00 86.69 84 ILE A CA 1
ATOM 606 C C . ILE A 1 84 ? 6.452 2.988 -7.269 1.00 86.69 84 ILE A C 1
ATOM 608 O O . ILE A 1 84 ? 6.956 3.755 -6.457 1.00 86.69 84 ILE A O 1
ATOM 612 N N . ALA A 1 85 ? 5.746 1.919 -6.898 1.00 89.00 85 ALA A N 1
ATOM 613 C CA . ALA A 1 85 ? 5.568 1.503 -5.520 1.00 89.00 85 ALA A CA 1
ATOM 614 C C . ALA A 1 85 ? 5.340 -0.011 -5.426 1.00 89.00 85 ALA A C 1
ATOM 616 O O . ALA A 1 85 ? 4.895 -0.657 -6.377 1.00 89.00 85 ALA A O 1
ATOM 617 N N . VAL A 1 86 ? 5.642 -0.583 -4.264 1.00 90.19 86 VAL A N 1
ATOM 618 C CA . VAL A 1 86 ? 5.364 -1.977 -3.924 1.00 90.19 86 VAL A CA 1
ATOM 619 C C . VAL A 1 86 ? 4.637 -2.021 -2.592 1.00 90.19 86 VAL A C 1
ATOM 621 O O . VAL A 1 86 ? 5.142 -1.548 -1.575 1.00 90.19 86 VAL A O 1
ATOM 624 N N . ILE A 1 87 ? 3.465 -2.642 -2.602 1.00 93.50 87 ILE A N 1
ATOM 625 C CA . ILE A 1 87 ? 2.676 -2.937 -1.415 1.00 93.50 87 ILE A CA 1
ATOM 626 C C . ILE A 1 87 ? 2.918 -4.395 -1.053 1.00 93.50 87 ILE A C 1
ATOM 628 O O . ILE A 1 87 ? 2.535 -5.303 -1.788 1.00 93.50 87 ILE A O 1
ATOM 632 N N . GLN A 1 88 ? 3.580 -4.640 0.068 1.00 92.81 88 GLN A N 1
ATOM 633 C CA . GLN A 1 88 ? 3.887 -5.992 0.512 1.00 92.81 88 GLN A CA 1
ATOM 634 C C . GLN A 1 88 ? 2.926 -6.427 1.615 1.00 92.81 88 GLN A C 1
ATOM 636 O O . GLN A 1 88 ? 2.824 -5.796 2.666 1.00 92.81 88 GLN A O 1
ATOM 641 N N . PHE A 1 89 ? 2.304 -7.579 1.393 1.00 93.31 89 PHE A N 1
ATOM 642 C CA . PHE A 1 89 ? 1.518 -8.329 2.357 1.00 93.31 89 PHE A CA 1
ATOM 643 C C . PHE A 1 89 ? 2.388 -9.473 2.899 1.00 93.31 89 PHE A C 1
ATOM 645 O O . PHE A 1 89 ? 2.495 -10.521 2.265 1.00 93.31 89 PHE A O 1
ATOM 652 N N . PRO A 1 90 ? 3.049 -9.318 4.055 1.00 89.31 90 PRO A N 1
ATOM 653 C CA . PRO A 1 90 ? 3.853 -10.383 4.664 1.00 89.31 90 PRO A CA 1
ATOM 654 C C . PRO A 1 90 ? 3.035 -11.565 5.217 1.00 89.31 90 PRO A C 1
ATOM 656 O O . PRO A 1 90 ? 3.624 -12.579 5.582 1.00 89.31 90 PRO A O 1
ATOM 659 N N . GLY A 1 91 ? 1.705 -11.455 5.314 1.00 90.31 91 GLY A N 1
ATOM 660 C CA . GLY A 1 91 ? 0.856 -12.505 5.891 1.00 90.31 91 GLY A CA 1
ATOM 661 C C . GLY A 1 91 ? 0.945 -12.590 7.418 1.00 90.31 91 GLY A C 1
ATOM 662 O O . GLY A 1 91 ? 0.890 -13.677 7.986 1.00 90.31 91 GLY A O 1
ATOM 663 N N . ASN A 1 92 ? 1.105 -11.451 8.096 1.00 91.81 92 ASN A N 1
ATOM 664 C CA . ASN A 1 92 ? 1.129 -11.347 9.563 1.00 91.81 92 ASN A CA 1
ATOM 665 C C . ASN A 1 92 ? 0.259 -10.184 10.088 1.00 91.81 92 ASN A C 1
ATOM 667 O O . ASN A 1 92 ? 0.572 -9.582 11.114 1.00 91.81 92 ASN A O 1
ATOM 671 N N . SER A 1 93 ? -0.817 -9.861 9.366 1.00 94.00 93 SER A N 1
ATOM 672 C CA . SER A 1 93 ? -1.732 -8.747 9.666 1.00 94.00 93 SER A CA 1
ATOM 673 C C . SER A 1 93 ? -1.097 -7.361 9.588 1.00 94.00 93 SER A C 1
ATOM 675 O O . SER A 1 93 ? -1.581 -6.407 10.194 1.00 94.00 93 SER A O 1
ATOM 677 N N . THR A 1 94 ? -0.021 -7.235 8.816 1.00 92.94 94 THR A N 1
ATOM 678 C CA . THR A 1 94 ? 0.551 -5.941 8.449 1.00 92.94 94 THR A CA 1
ATOM 679 C C . THR A 1 94 ? 0.596 -5.785 6.937 1.00 92.94 94 THR A C 1
ATOM 681 O O . THR A 1 94 ? 0.525 -6.773 6.204 1.00 92.94 94 THR A O 1
ATOM 684 N N . VAL A 1 95 ? 0.701 -4.540 6.483 1.00 92.94 95 VAL A N 1
ATOM 685 C CA . VAL A 1 95 ? 0.980 -4.173 5.092 1.00 92.94 95 VAL A CA 1
ATOM 686 C C . VAL A 1 95 ? 2.123 -3.186 5.083 1.00 92.94 95 VAL A C 1
ATOM 688 O O . VAL A 1 95 ? 2.072 -2.191 5.797 1.00 92.94 95 VAL A O 1
ATOM 691 N N . ASN A 1 96 ? 3.130 -3.450 4.263 1.00 90.62 96 ASN A N 1
ATOM 692 C CA . ASN A 1 96 ? 4.292 -2.590 4.117 1.00 90.62 96 ASN A CA 1
ATOM 693 C C . ASN A 1 96 ? 4.187 -1.803 2.816 1.00 90.62 96 ASN A C 1
ATOM 695 O O . ASN A 1 96 ? 3.973 -2.394 1.756 1.00 90.62 96 ASN A O 1
ATOM 699 N N . PHE A 1 97 ? 4.373 -0.493 2.899 1.00 90.62 97 PHE A N 1
ATOM 700 C CA . PHE A 1 97 ? 4.344 0.408 1.756 1.00 90.62 97 PHE A CA 1
ATOM 701 C C . PHE A 1 97 ? 5.776 0.818 1.399 1.00 90.62 97 PHE A C 1
ATOM 703 O O . PHE A 1 97 ? 6.531 1.287 2.255 1.00 90.62 97 PHE A O 1
ATOM 710 N N . TYR A 1 98 ? 6.150 0.630 0.134 1.00 86.81 98 TYR A N 1
ATOM 711 C CA . TYR A 1 98 ? 7.431 1.056 -0.422 1.00 86.81 98 TYR A CA 1
ATOM 712 C C . TYR A 1 98 ? 7.189 1.930 -1.655 1.00 86.81 98 TYR A C 1
ATOM 714 O O . TYR A 1 98 ? 6.702 1.417 -2.655 1.00 86.81 98 TYR A O 1
ATOM 722 N N . SER A 1 99 ? 7.550 3.209 -1.609 1.00 84.88 99 SER A N 1
ATOM 723 C CA . SER A 1 99 ? 7.559 4.127 -2.760 1.00 84.88 99 SER A CA 1
ATOM 724 C C . SER A 1 99 ? 8.968 4.168 -3.376 1.00 84.88 99 SER A C 1
ATOM 726 O O . SER A 1 99 ? 9.960 3.980 -2.671 1.00 84.88 99 SER A O 1
ATOM 728 N N . ALA A 1 100 ? 9.075 4.385 -4.688 1.00 76.56 100 ALA A N 1
ATOM 729 C CA . ALA A 1 100 ? 10.340 4.642 -5.386 1.00 76.56 100 ALA A CA 1
ATOM 730 C C . ALA A 1 100 ? 10.529 6.108 -5.809 1.00 76.56 100 ALA A C 1
ATOM 732 O O . ALA A 1 100 ? 11.497 6.413 -6.516 1.00 76.56 100 ALA A O 1
ATOM 733 N N . GLU A 1 101 ? 9.632 7.006 -5.400 1.00 67.94 101 GLU A N 1
ATOM 734 C CA . GLU A 1 101 ? 9.771 8.439 -5.652 1.00 67.94 101 GLU A CA 1
ATOM 735 C C . GLU A 1 101 ? 10.879 9.026 -4.749 1.00 67.94 101 GLU A C 1
ATOM 737 O O . GLU A 1 101 ? 11.011 8.670 -3.574 1.00 67.94 101 GLU A O 1
ATOM 742 N N . PRO A 1 102 ? 11.756 9.894 -5.286 1.00 57.59 102 PRO A N 1
ATOM 743 C CA . PRO A 1 102 ? 12.719 10.619 -4.475 1.00 57.59 102 PRO A CA 1
ATOM 744 C C . PRO A 1 102 ? 12.018 11.780 -3.757 1.00 57.59 102 PRO A C 1
ATOM 746 O O . PRO A 1 102 ? 11.854 12.856 -4.329 1.00 57.59 102 PRO A O 1
ATOM 749 N N . GLY A 1 103 ? 11.669 11.587 -2.488 1.00 63.81 103 GLY A N 1
ATOM 750 C CA . GLY A 1 103 ? 11.011 12.611 -1.683 1.00 63.81 103 GLY A CA 1
ATOM 751 C C . GLY A 1 103 ? 11.367 12.558 -0.197 1.00 63.81 103 GLY A C 1
ATOM 752 O O . GLY A 1 103 ? 12.475 12.178 0.202 1.00 63.81 103 GLY A O 1
ATOM 753 N N . SER A 1 104 ? 10.429 13.042 0.614 1.00 66.88 104 SER A N 1
ATOM 754 C CA . SER A 1 104 ? 10.487 13.027 2.080 1.00 66.88 104 SER A CA 1
ATOM 755 C C . SER A 1 104 ? 9.339 12.229 2.699 1.00 66.88 104 SER A C 1
ATOM 757 O O . SER A 1 104 ? 9.088 12.364 3.900 1.00 66.88 104 SER A O 1
ATOM 759 N N . ASP A 1 105 ? 8.616 11.456 1.891 1.00 77.06 105 ASP A N 1
ATOM 760 C CA . ASP A 1 105 ? 7.441 10.725 2.335 1.00 77.06 105 ASP A CA 1
ATOM 761 C C . ASP A 1 105 ? 7.847 9.488 3.140 1.00 77.06 105 ASP A C 1
ATOM 763 O O . ASP A 1 105 ? 8.973 8.985 3.059 1.00 77.06 105 ASP A O 1
ATOM 767 N N . LEU A 1 106 ? 6.939 9.009 3.995 1.00 80.75 106 LEU A N 1
ATOM 768 C CA . LEU A 1 106 ? 7.269 7.940 4.939 1.00 80.75 106 LEU A CA 1
ATOM 769 C C . LEU A 1 106 ? 7.516 6.607 4.236 1.00 80.75 106 LEU A C 1
ATOM 771 O O . LEU A 1 106 ? 8.204 5.762 4.797 1.00 80.75 106 LEU A O 1
ATOM 775 N N . ALA A 1 107 ? 6.972 6.390 3.041 1.00 81.88 107 ALA A N 1
ATOM 776 C CA . ALA A 1 107 ? 7.221 5.174 2.279 1.00 81.88 107 ALA A CA 1
ATOM 777 C C . ALA A 1 107 ? 8.417 5.273 1.315 1.00 81.88 107 ALA A C 1
ATOM 779 O O . ALA A 1 107 ? 8.779 4.248 0.728 1.00 81.88 107 ALA A O 1
ATOM 780 N N . ASP A 1 108 ? 9.044 6.445 1.154 1.00 76.44 108 ASP A N 1
ATOM 781 C CA . ASP A 1 108 ? 10.072 6.675 0.133 1.00 76.44 108 ASP A CA 1
ATOM 782 C C . ASP A 1 108 ? 11.328 5.833 0.362 1.00 76.44 108 ASP A C 1
ATOM 784 O O . ASP A 1 108 ? 12.069 5.970 1.343 1.00 76.44 108 ASP A O 1
ATOM 788 N N . LYS A 1 109 ? 11.628 4.971 -0.610 1.00 67.44 109 LYS A N 1
ATOM 789 C CA . LYS A 1 109 ? 12.909 4.280 -0.723 1.00 67.44 109 LYS A CA 1
ATOM 790 C C . LYS A 1 109 ? 13.799 5.048 -1.693 1.00 67.44 109 LYS A C 1
ATOM 792 O O . LYS A 1 109 ? 13.455 5.238 -2.853 1.00 67.44 109 LYS A O 1
ATOM 797 N N . TYR A 1 110 ? 14.996 5.400 -1.217 1.00 53.62 110 TYR A N 1
ATOM 798 C CA . TYR A 1 110 ? 16.090 5.957 -2.021 1.00 53.62 110 TYR A CA 1
ATOM 799 C C . TYR A 1 110 ? 16.181 5.337 -3.426 1.00 53.62 110 TYR A C 1
ATOM 801 O O . TYR A 1 110 ? 16.095 4.118 -3.580 1.00 53.62 110 TYR A O 1
ATOM 809 N N . SER A 1 111 ? 16.437 6.189 -4.421 1.00 52.47 111 SER A N 1
ATOM 810 C CA . SER A 1 111 ? 16.636 5.806 -5.819 1.00 52.47 111 SER A CA 1
ATOM 811 C C . SER A 1 111 ? 18.015 5.154 -6.052 1.00 52.47 111 SER A C 1
ATOM 813 O O . SER A 1 111 ? 19.021 5.687 -5.570 1.00 52.47 111 SER A O 1
ATOM 815 N N . PRO A 1 112 ? 18.109 4.038 -6.806 1.00 55.53 112 PRO A N 1
ATOM 816 C CA . PRO A 1 112 ? 17.003 3.307 -7.428 1.00 55.53 112 PRO A CA 1
ATOM 817 C C . PRO A 1 112 ? 16.174 2.564 -6.373 1.00 55.53 112 PRO A C 1
ATOM 819 O O . PRO A 1 112 ? 16.754 1.955 -5.477 1.00 55.53 112 PRO A O 1
ATOM 822 N N . GLY A 1 113 ? 14.841 2.598 -6.500 1.00 59.47 113 GLY A N 1
ATOM 823 C CA . GLY A 1 113 ? 13.914 2.014 -5.527 1.00 59.47 113 GLY A CA 1
ATOM 824 C C . GLY A 1 113 ? 14.295 0.579 -5.163 1.00 59.47 113 GLY A C 1
ATOM 825 O O . GLY A 1 113 ? 14.156 -0.344 -5.967 1.00 59.47 113 GLY A O 1
ATOM 826 N N . ILE A 1 114 ? 14.823 0.387 -3.951 1.00 61.81 114 ILE A N 1
ATOM 827 C CA . ILE A 1 114 ? 15.181 -0.943 -3.448 1.00 61.81 114 ILE A CA 1
ATOM 828 C C . ILE A 1 114 ? 13.923 -1.573 -2.857 1.00 61.81 114 ILE A C 1
ATOM 830 O O . ILE A 1 114 ? 13.637 -1.446 -1.660 1.00 61.81 114 ILE A O 1
ATOM 834 N N . PHE A 1 115 ? 13.171 -2.237 -3.725 1.00 69.69 115 PHE A N 1
ATOM 835 C CA . PHE A 1 115 ? 11.986 -2.994 -3.351 1.00 69.69 115 PHE A CA 1
ATOM 836 C C . PHE A 1 115 ? 12.345 -4.272 -2.584 1.00 69.69 115 PHE A C 1
ATOM 838 O O . PHE A 1 115 ? 13.457 -4.793 -2.735 1.00 69.69 115 PHE A O 1
ATOM 845 N N . PRO A 1 116 ? 11.424 -4.793 -1.748 1.00 67.69 116 PRO A N 1
ATOM 846 C CA . PRO A 1 116 ? 11.589 -6.122 -1.176 1.00 67.69 116 PRO A CA 1
ATOM 847 C C . PRO A 1 116 ? 11.826 -7.151 -2.287 1.00 67.69 116 PRO A C 1
ATOM 849 O O . PRO A 1 116 ? 11.354 -6.989 -3.414 1.00 67.69 116 PRO A O 1
ATOM 852 N N . PHE A 1 117 ? 12.563 -8.218 -1.965 1.00 66.38 117 PHE A N 1
ATOM 853 C CA . PHE A 1 117 ? 12.839 -9.278 -2.930 1.00 66.38 117 PHE A CA 1
ATOM 854 C C . PHE A 1 117 ? 11.538 -9.796 -3.565 1.00 66.38 117 PHE A C 1
ATOM 856 O O . PHE A 1 117 ? 10.526 -9.906 -2.863 1.00 66.38 117 PHE A O 1
ATOM 863 N N . PRO A 1 118 ? 11.560 -10.140 -4.867 1.00 64.12 118 PRO A N 1
ATOM 864 C CA . PRO A 1 118 ? 10.411 -10.738 -5.527 1.00 64.12 118 PRO A CA 1
ATOM 865 C C . PRO A 1 118 ? 9.933 -11.959 -4.743 1.00 64.12 118 PRO A C 1
ATOM 867 O O . PRO A 1 118 ? 10.722 -12.851 -4.419 1.00 64.12 118 PRO A O 1
ATOM 870 N N . VAL A 1 119 ? 8.640 -11.997 -4.443 1.00 74.81 119 VAL A N 1
ATOM 871 C CA . VAL A 1 119 ? 7.979 -13.153 -3.830 1.00 74.81 119 VAL A CA 1
ATOM 872 C C . VAL A 1 119 ? 7.176 -13.886 -4.899 1.00 74.81 119 VAL A C 1
ATOM 874 O O . VAL A 1 119 ? 6.740 -13.290 -5.885 1.00 74.81 119 VAL A O 1
ATOM 877 N N . SER A 1 120 ? 6.977 -15.193 -4.724 1.00 82.94 120 SER A N 1
ATOM 878 C CA . SER A 1 120 ? 6.285 -16.039 -5.708 1.00 82.94 120 SER A CA 1
ATOM 879 C C . SER A 1 120 ? 4.870 -15.559 -6.052 1.00 82.94 120 SER A C 1
ATOM 881 O O . SER A 1 120 ? 4.419 -15.783 -7.171 1.00 82.94 120 SER A O 1
ATOM 883 N N . ASN A 1 121 ? 4.188 -14.893 -5.116 1.00 91.25 121 ASN A N 1
ATOM 884 C CA . ASN A 1 121 ? 2.860 -14.322 -5.310 1.00 91.25 121 ASN A CA 1
ATOM 885 C C . ASN A 1 121 ? 2.947 -12.807 -5.536 1.00 91.25 121 ASN A C 1
ATOM 887 O O . ASN A 1 121 ? 2.957 -12.037 -4.576 1.00 91.25 121 ASN A O 1
ATOM 891 N N . THR A 1 122 ? 3.055 -12.386 -6.795 1.00 93.12 122 THR A N 1
ATOM 892 C CA . THR A 1 122 ? 3.154 -10.967 -7.157 1.00 93.12 122 THR A CA 1
ATOM 893 C C . THR A 1 122 ? 2.060 -10.602 -8.152 1.00 93.12 122 THR A C 1
ATOM 895 O O . THR A 1 122 ? 1.948 -11.219 -9.211 1.00 93.12 122 THR A O 1
ATOM 898 N N . PHE A 1 123 ? 1.278 -9.579 -7.816 1.00 94.88 123 PHE A N 1
ATOM 899 C CA . PHE A 1 123 ? 0.269 -8.975 -8.678 1.00 94.88 123 PHE A CA 1
ATOM 900 C C . PHE A 1 123 ? 0.780 -7.630 -9.203 1.00 94.88 123 PHE A C 1
ATOM 902 O O . PHE A 1 123 ? 1.415 -6.881 -8.465 1.00 94.88 123 PHE A O 1
ATOM 909 N N . ARG A 1 124 ? 0.507 -7.308 -10.470 1.00 93.56 124 ARG A N 1
ATOM 910 C CA . ARG A 1 124 ? 0.924 -6.041 -11.087 1.00 93.56 124 ARG A CA 1
ATOM 911 C C . ARG A 1 124 ? -0.285 -5.203 -11.446 1.00 93.56 124 ARG A C 1
ATOM 913 O O . ARG A 1 124 ? -1.148 -5.660 -12.192 1.00 93.56 124 ARG A O 1
ATOM 920 N N . LEU A 1 125 ? -0.306 -3.972 -10.958 1.00 94.31 125 LEU A N 1
ATOM 921 C CA . LEU A 1 125 ? -1.385 -3.027 -11.172 1.00 94.31 125 LEU A CA 1
ATOM 922 C C . LEU A 1 125 ? -0.875 -1.834 -11.981 1.00 94.31 125 LEU A C 1
ATOM 924 O O . LEU A 1 125 ? 0.088 -1.180 -11.597 1.00 94.31 125 LEU A O 1
ATOM 928 N N . PHE A 1 126 ? -1.518 -1.575 -13.119 1.00 91.19 126 PHE A N 1
ATOM 929 C CA . PHE A 1 126 ? -1.082 -0.572 -14.105 1.00 91.19 126 PHE A CA 1
ATOM 930 C C . PHE A 1 126 ? -2.056 0.597 -14.259 1.00 91.19 126 PHE A C 1
ATOM 932 O O . PHE A 1 126 ? -1.791 1.532 -15.013 1.00 91.19 126 PHE A O 1
ATOM 939 N N . THR A 1 127 ? -3.230 0.500 -13.640 1.00 89.75 127 THR A N 1
ATOM 940 C CA . THR A 1 127 ? -4.329 1.436 -13.860 1.00 89.75 127 THR A CA 1
ATOM 941 C C . THR A 1 127 ? -4.630 2.174 -12.574 1.00 89.75 127 THR A C 1
ATOM 943 O O . THR A 1 127 ? -5.006 1.567 -11.574 1.00 89.75 127 THR A O 1
ATOM 946 N N . GLU A 1 128 ? -4.490 3.490 -12.644 1.00 90.12 128 GLU A N 1
ATOM 947 C CA . GLU A 1 128 ? -4.974 4.410 -11.629 1.00 90.12 128 GLU A CA 1
ATOM 948 C C . GLU A 1 128 ? -6.495 4.571 -11.765 1.00 90.12 128 GLU A C 1
ATOM 950 O O . GLU A 1 128 ? -7.017 4.762 -12.868 1.00 90.12 128 GLU A O 1
ATOM 955 N N . SER A 1 129 ? -7.220 4.486 -10.652 1.00 89.69 129 SER A N 1
ATOM 956 C CA . SER A 1 129 ? -8.660 4.767 -10.594 1.00 89.69 129 SER A CA 1
ATOM 957 C C . SER A 1 129 ? -8.939 6.273 -10.566 1.00 89.69 129 SER A C 1
ATOM 959 O O . SER A 1 129 ? -9.962 6.736 -11.071 1.00 89.69 129 SER A O 1
ATOM 961 N N . SER A 1 130 ? -8.002 7.045 -10.019 1.00 89.06 130 SER A N 1
ATOM 962 C CA . SER A 1 130 ? -7.913 8.504 -10.100 1.00 89.06 130 SER A CA 1
ATOM 963 C C . SER A 1 130 ? -6.439 8.915 -9.973 1.00 89.06 130 SER A C 1
ATOM 965 O O . SER A 1 130 ? -5.648 8.072 -9.561 1.00 89.06 130 SER A O 1
ATOM 967 N N . PRO A 1 131 ? -6.032 10.150 -10.326 1.00 87.38 131 PRO A N 1
ATOM 968 C CA . PRO A 1 131 ? -4.620 10.542 -10.303 1.00 87.38 131 PRO A CA 1
ATOM 969 C C . PRO A 1 131 ? -3.931 10.212 -8.968 1.00 87.38 131 PRO A C 1
ATOM 971 O O . PRO A 1 131 ? -4.317 10.745 -7.930 1.00 87.38 131 PRO A O 1
ATOM 974 N N . GLY A 1 132 ? -2.927 9.330 -9.005 1.00 87.06 132 GLY A N 1
ATOM 975 C CA . GLY A 1 132 ? -2.188 8.864 -7.823 1.00 87.06 132 GLY A CA 1
ATOM 976 C C . GLY A 1 132 ? -2.913 7.847 -6.932 1.00 87.06 132 GLY A C 1
ATOM 977 O O . GLY A 1 132 ? -2.400 7.496 -5.874 1.00 87.06 132 GLY A O 1
ATOM 978 N N . VAL A 1 133 ? -4.082 7.347 -7.337 1.00 92.25 133 VAL A N 1
ATOM 979 C CA . VAL A 1 133 ? -4.841 6.331 -6.594 1.00 92.25 133 VAL A CA 1
ATOM 980 C C . VAL A 1 133 ? -4.952 5.055 -7.411 1.00 92.25 133 VAL A C 1
ATOM 982 O O . VAL A 1 133 ? -5.463 5.053 -8.532 1.00 92.25 133 VAL A O 1
ATOM 985 N N . PHE A 1 134 ? -4.532 3.949 -6.811 1.00 94.75 134 PHE A N 1
ATOM 986 C CA . PHE A 1 134 ? -4.633 2.609 -7.369 1.00 94.75 134 PHE A CA 1
ATOM 987 C C . PHE A 1 134 ? -5.633 1.787 -6.560 1.00 94.75 134 PHE A C 1
ATOM 989 O O . PHE A 1 134 ? -5.354 1.409 -5.423 1.00 94.75 134 PHE A O 1
ATOM 996 N N . THR A 1 135 ? -6.784 1.484 -7.158 1.00 96.44 135 THR A N 1
ATOM 997 C CA . THR A 1 135 ? -7.802 0.637 -6.524 1.00 96.44 135 THR A CA 1
ATOM 998 C C . THR A 1 135 ? -7.562 -0.834 -6.862 1.00 96.44 135 THR A C 1
ATOM 1000 O O . THR A 1 135 ? -7.417 -1.203 -8.029 1.00 96.44 135 THR A O 1
ATOM 1003 N N . TYR A 1 136 ? -7.547 -1.683 -5.839 1.00 97.06 136 TYR A N 1
ATOM 1004 C CA . TYR A 1 136 ? -7.243 -3.106 -5.924 1.00 97.06 136 TYR A CA 1
ATOM 1005 C C . TYR A 1 136 ? -8.200 -3.929 -5.058 1.00 97.06 136 TYR A C 1
ATOM 1007 O O . TYR A 1 136 ? -8.223 -3.799 -3.836 1.00 97.06 136 TYR A O 1
ATOM 1015 N N . THR A 1 137 ? -8.963 -4.822 -5.685 1.00 96.94 137 THR A N 1
ATOM 1016 C CA . THR A 1 137 ? -9.837 -5.776 -4.990 1.00 96.94 137 THR A CA 1
ATOM 1017 C C . THR A 1 137 ? -9.282 -7.187 -5.203 1.00 96.94 137 THR A C 1
ATOM 1019 O O . THR A 1 137 ? -9.521 -7.759 -6.269 1.00 96.94 137 THR A O 1
ATOM 1022 N N . PRO A 1 138 ? -8.524 -7.753 -4.245 1.00 96.81 138 PRO A N 1
ATOM 1023 C CA . PRO A 1 138 ? -7.950 -9.082 -4.396 1.00 96.81 138 PRO A CA 1
ATOM 1024 C C . PRO A 1 138 ? -9.024 -10.163 -4.498 1.00 96.81 138 PRO A C 1
ATOM 1026 O O . PRO A 1 138 ? -10.020 -10.170 -3.773 1.00 96.81 138 PRO A O 1
ATOM 1029 N N . THR A 1 139 ? -8.764 -11.141 -5.352 1.00 96.06 139 THR A N 1
ATOM 1030 C CA . THR A 1 139 ? -9.507 -12.395 -5.455 1.00 96.06 139 THR A CA 1
ATOM 1031 C C . THR A 1 139 ? -8.778 -13.526 -4.724 1.00 96.06 139 THR A C 1
ATOM 1033 O O . THR A 1 139 ? -7.664 -13.367 -4.225 1.00 96.06 139 THR A O 1
ATOM 1036 N N . SER A 1 140 ? -9.431 -14.683 -4.582 1.00 95.50 140 SER A N 1
ATOM 1037 C CA . SER A 1 140 ? -8.899 -15.783 -3.771 1.00 95.50 140 SER A CA 1
ATOM 1038 C C . SER A 1 140 ? -7.509 -16.228 -4.238 1.00 95.50 140 SER A C 1
ATOM 1040 O O . SER A 1 140 ? -7.337 -16.661 -5.374 1.00 95.50 140 SER A O 1
ATOM 1042 N N . GLY A 1 141 ? -6.529 -16.146 -3.333 1.00 93.94 141 GLY A N 1
ATOM 1043 C CA . GLY A 1 141 ? -5.129 -16.498 -3.593 1.00 93.94 141 GLY A CA 1
ATOM 1044 C C . GLY A 1 141 ? -4.237 -15.318 -3.989 1.00 93.94 141 GLY A C 1
ATOM 1045 O O . GLY A 1 141 ? -3.014 -15.458 -3.965 1.00 93.94 141 GLY A O 1
ATOM 1046 N N . GLU A 1 142 ? -4.809 -14.153 -4.284 1.00 97.12 142 GLU A N 1
ATOM 1047 C CA . GLU A 1 142 ? -4.043 -12.946 -4.593 1.00 97.12 142 GLU A CA 1
ATOM 1048 C C . GLU A 1 142 ? -3.554 -12.239 -3.316 1.00 97.12 142 GLU A C 1
ATOM 1050 O O . GLU A 1 142 ? -4.162 -12.395 -2.252 1.00 97.12 142 GLU A O 1
ATOM 1055 N N . PRO A 1 143 ? -2.455 -11.465 -3.383 1.00 97.25 143 PRO A N 1
ATOM 1056 C CA . PRO A 1 143 ? -1.914 -10.752 -2.228 1.00 97.25 143 PRO A CA 1
ATOM 1057 C C . PRO A 1 143 ? -2.970 -9.873 -1.554 1.00 97.25 143 PRO A C 1
ATOM 1059 O O . PRO A 1 143 ? -3.716 -9.173 -2.234 1.00 97.25 143 PRO A O 1
ATOM 1062 N N . GLY A 1 144 ? -3.039 -9.908 -0.224 1.00 95.56 144 GLY A N 1
ATOM 1063 C CA . GLY A 1 144 ? -4.011 -9.137 0.554 1.00 95.56 144 GLY A CA 1
ATOM 1064 C C . GLY A 1 144 ? -5.428 -9.713 0.581 1.00 95.56 144 GLY A C 1
ATOM 1065 O O . GLY A 1 144 ? -6.284 -9.153 1.256 1.00 95.56 144 GLY A O 1
ATOM 1066 N N . PHE A 1 145 ? -5.696 -10.843 -0.085 1.00 97.12 145 PHE A N 1
ATOM 1067 C CA . PHE A 1 145 ? -7.018 -11.469 -0.037 1.00 97.12 145 PHE A CA 1
ATOM 1068 C C . PHE A 1 145 ? -7.428 -11.851 1.392 1.00 97.12 145 PHE A C 1
ATOM 1070 O O . PHE A 1 145 ? -6.667 -12.498 2.115 1.00 97.12 145 PHE A O 1
ATOM 1077 N N . ASP A 1 146 ? -8.669 -11.525 1.746 1.00 95.62 146 ASP A N 1
ATOM 1078 C CA . ASP A 1 146 ? -9.365 -11.980 2.946 1.00 95.62 146 ASP A CA 1
ATOM 1079 C C . ASP A 1 146 ? -10.833 -12.283 2.609 1.00 95.62 146 ASP A C 1
ATOM 1081 O O . ASP A 1 146 ? -11.408 -11.711 1.682 1.00 95.62 146 ASP A O 1
ATOM 1085 N N . THR A 1 147 ? -11.465 -13.184 3.365 1.00 93.56 147 THR A N 1
ATOM 1086 C CA . THR A 1 147 ? -12.861 -13.590 3.124 1.00 93.56 147 THR A CA 1
ATOM 1087 C C . THR A 1 147 ? -13.892 -12.478 3.339 1.00 93.56 147 THR A C 1
ATOM 1089 O O . THR A 1 147 ? -15.007 -12.600 2.838 1.00 93.56 147 THR A O 1
ATOM 1092 N N . SER A 1 148 ? -13.534 -11.395 4.038 1.00 91.81 148 SER A N 1
ATOM 1093 C CA . SER A 1 148 ? -14.346 -10.171 4.123 1.00 91.81 148 SER A CA 1
ATOM 1094 C C . SER A 1 148 ? -14.435 -9.404 2.796 1.00 91.81 148 SER A C 1
ATOM 1096 O O . SER A 1 148 ? -15.281 -8.523 2.664 1.00 91.81 148 SER A O 1
ATOM 1098 N N . GLY A 1 149 ? -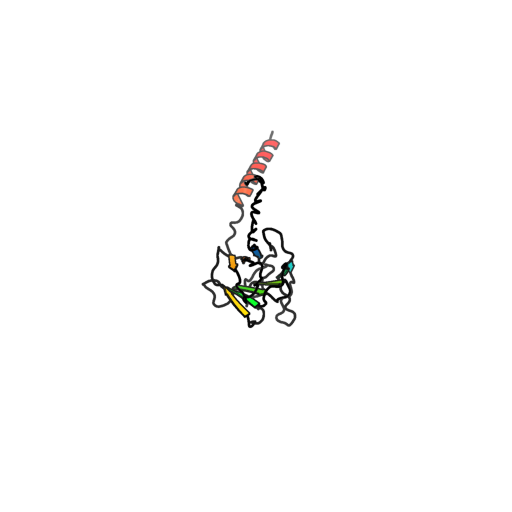13.604 -9.757 1.808 1.00 93.00 149 GLY A N 1
ATOM 1099 C CA . GLY A 1 149 ? -13.574 -9.143 0.484 1.00 93.00 149 GLY A CA 1
ATOM 1100 C C . GLY A 1 149 ? -13.099 -7.688 0.494 1.00 93.00 149 GLY A C 1
ATOM 1101 O O . GLY A 1 149 ? -13.798 -6.853 -0.074 1.00 93.00 149 GLY A O 1
ATOM 1102 N N . PRO A 1 150 ? -11.959 -7.350 1.130 1.00 95.50 150 PRO A N 1
ATOM 1103 C CA . PRO A 1 150 ? -11.502 -5.967 1.220 1.00 95.50 150 PRO A CA 1
ATOM 1104 C C . PRO A 1 150 ? -11.218 -5.377 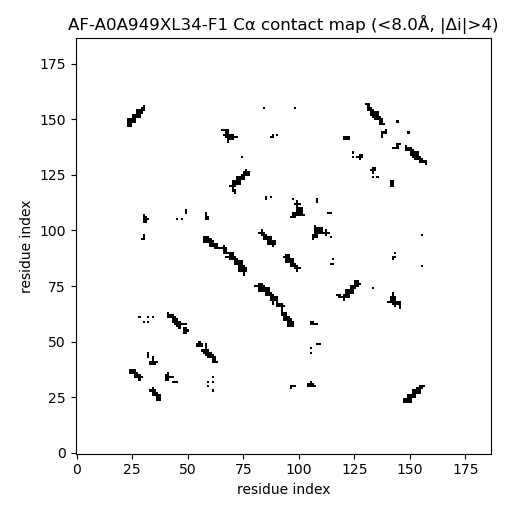-0.166 1.00 95.50 150 PRO A C 1
ATOM 1106 O O . PRO A 1 150 ? -10.773 -6.075 -1.075 1.00 95.50 150 PRO A O 1
ATOM 1109 N N . THR A 1 151 ? -11.429 -4.074 -0.314 1.00 97.00 151 THR A N 1
ATOM 1110 C CA . THR A 1 151 ? -10.922 -3.292 -1.450 1.00 97.00 151 THR A CA 1
ATOM 1111 C C . THR A 1 151 ? -9.900 -2.293 -0.940 1.00 97.00 151 THR A C 1
ATOM 1113 O O . THR A 1 151 ? -10.161 -1.599 0.038 1.00 97.00 151 THR A O 1
ATOM 1116 N N . TYR A 1 152 ? -8.745 -2.233 -1.589 1.00 97.56 152 TYR A N 1
ATOM 1117 C CA . TYR A 1 152 ? -7.643 -1.357 -1.228 1.00 97.56 152 TYR A CA 1
ATOM 1118 C C . TYR A 1 152 ? -7.559 -0.173 -2.178 1.00 97.56 152 TYR A C 1
ATOM 1120 O O . TYR A 1 152 ? -7.536 -0.372 -3.387 1.00 97.56 152 TYR A O 1
ATOM 1128 N N . ASP A 1 153 ? -7.430 1.025 -1.628 1.00 96.81 153 ASP A N 1
ATOM 1129 C CA . ASP A 1 153 ? -7.008 2.213 -2.356 1.00 96.81 153 ASP A CA 1
ATOM 1130 C C . ASP A 1 153 ? -5.584 2.553 -1.914 1.00 96.81 153 ASP A C 1
ATOM 1132 O O . ASP A 1 153 ? -5.353 2.953 -0.771 1.00 96.81 153 ASP A O 1
ATOM 1136 N N . PHE A 1 154 ? -4.616 2.350 -2.808 1.00 95.81 154 PHE A N 1
ATOM 1137 C CA . PHE A 1 154 ? -3.228 2.738 -2.581 1.00 95.81 154 PHE A CA 1
ATOM 1138 C C . PHE A 1 154 ? -3.005 4.140 -3.133 1.00 95.81 154 PHE A C 1
ATOM 1140 O O . PHE A 1 154 ? -3.156 4.366 -4.334 1.00 95.81 154 PHE A O 1
ATOM 1147 N N . ILE A 1 155 ? -2.658 5.069 -2.250 1.00 93.00 155 ILE A N 1
ATOM 1148 C CA . ILE A 1 155 ? -2.448 6.475 -2.574 1.00 93.00 155 ILE A CA 1
ATOM 1149 C C . ILE A 1 155 ? -0.946 6.730 -2.609 1.00 93.00 155 ILE A C 1
ATOM 1151 O O . ILE A 1 155 ? -0.259 6.618 -1.596 1.00 93.00 155 ILE A O 1
ATOM 1155 N N . VAL A 1 156 ? -0.457 7.064 -3.794 1.00 88.31 156 VAL A N 1
ATOM 1156 C CA . VAL A 1 156 ? 0.924 7.469 -4.047 1.00 88.31 156 VAL A CA 1
ATOM 1157 C C . VAL A 1 156 ? 0.874 8.933 -4.458 1.00 88.31 156 VAL A C 1
ATOM 1159 O O . VAL A 1 156 ? 0.065 9.303 -5.319 1.00 88.31 156 VAL A O 1
ATOM 1162 N N . SER A 1 157 ? 1.710 9.783 -3.867 1.00 76.69 157 SER A N 1
ATOM 1163 C CA . SER A 1 157 ? 1.839 11.162 -4.317 1.00 76.69 157 SER A CA 1
ATOM 1164 C C . SER A 1 157 ? 2.407 11.118 -5.718 1.00 76.69 157 SER A C 1
ATOM 1166 O O . SER A 1 157 ? 3.577 10.849 -5.967 1.00 76.69 157 SER A O 1
ATOM 1168 N N . THR A 1 158 ? 1.547 11.408 -6.678 1.00 61.72 158 THR A N 1
ATOM 1169 C CA . THR A 1 158 ? 2.034 11.909 -7.949 1.00 61.72 158 THR A CA 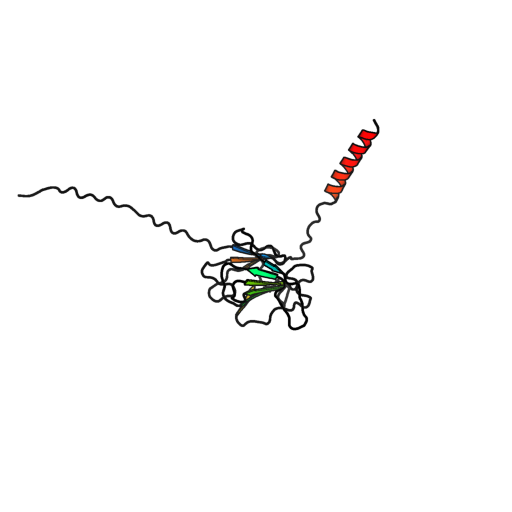1
ATOM 1170 C C . THR A 1 158 ? 2.501 13.341 -7.693 1.00 61.72 158 THR A C 1
ATOM 1172 O O . THR A 1 158 ? 1.883 14.032 -6.872 1.00 61.72 158 THR A O 1
ATOM 1175 N N . PRO A 1 159 ? 3.558 13.836 -8.363 1.00 53.38 159 PRO A N 1
ATOM 1176 C CA . PRO A 1 159 ? 3.930 15.244 -8.322 1.00 53.38 159 PRO A CA 1
ATOM 1177 C C . PRO A 1 159 ? 2.845 16.066 -9.030 1.00 53.38 159 PRO A C 1
ATOM 1179 O O . PRO A 1 159 ? 3.026 16.611 -10.119 1.00 53.38 159 PRO A O 1
ATOM 1182 N N . THR A 1 160 ? 1.665 16.140 -8.424 1.00 46.19 160 THR A N 1
ATOM 1183 C CA . THR A 1 160 ? 0.685 17.155 -8.733 1.00 46.19 160 THR A CA 1
ATOM 1184 C C . THR A 1 160 ? 1.292 18.444 -8.224 1.00 46.19 160 THR A C 1
ATOM 1186 O O . THR A 1 160 ? 1.747 18.550 -7.085 1.00 46.19 160 THR A O 1
ATOM 1189 N N . THR A 1 161 ? 1.368 19.438 -9.096 1.00 42.88 161 THR A N 1
ATOM 1190 C CA . THR A 1 161 ? 1.632 20.802 -8.669 1.00 42.88 161 THR A CA 1
ATOM 1191 C C . THR A 1 161 ? 0.497 21.178 -7.726 1.00 42.88 161 THR A C 1
ATOM 1193 O O . THR A 1 161 ? -0.568 21.577 -8.197 1.00 42.88 161 THR A O 1
ATOM 1196 N N . VAL A 1 162 ? 0.680 20.984 -6.418 1.00 52.97 162 VAL A N 1
ATOM 1197 C CA . VAL A 1 162 ? -0.220 21.524 -5.403 1.00 52.97 162 VAL A CA 1
ATOM 1198 C C . VAL A 1 162 ? -0.337 23.006 -5.735 1.00 52.97 162 VAL A C 1
ATOM 1200 O O . VAL A 1 162 ? 0.685 23.698 -5.701 1.00 52.97 162 VAL A O 1
ATOM 1203 N N . PRO A 1 163 ? -1.519 23.517 -6.133 1.00 49.19 163 PRO A N 1
ATOM 1204 C CA . PRO A 1 163 ? -1.667 24.944 -6.326 1.00 49.19 163 PRO A CA 1
ATOM 1205 C C . PRO A 1 163 ? -1.384 25.575 -4.970 1.00 49.19 163 PRO A C 1
ATOM 1207 O O . PRO A 1 163 ? -2.129 25.345 -4.015 1.00 49.19 163 PRO A O 1
ATOM 1210 N N . GLU A 1 164 ? -0.271 26.300 -4.865 1.00 58.28 164 GLU A N 1
ATOM 1211 C CA . GLU A 1 164 ? 0.073 27.001 -3.636 1.00 58.28 164 GLU A CA 1
ATOM 1212 C C . GLU A 1 164 ? -1.158 27.808 -3.197 1.00 58.28 164 GLU A C 1
ATOM 1214 O O . GLU A 1 164 ? -1.783 28.466 -4.046 1.00 58.28 164 GLU A O 1
ATOM 1219 N N . PRO A 1 165 ? -1.555 27.754 -1.908 1.00 56.31 165 PRO A N 1
ATOM 1220 C CA . PRO A 1 165 ? -2.663 28.558 -1.417 1.00 56.31 165 PRO A CA 1
ATOM 1221 C C . PRO A 1 165 ? -2.401 29.986 -1.861 1.00 56.31 165 PRO A C 1
ATOM 1223 O O . PRO A 1 165 ? -1.317 30.487 -1.577 1.00 56.31 165 PRO A O 1
ATOM 1226 N N . ALA A 1 166 ? -3.336 30.597 -2.597 1.00 65.06 166 ALA A N 1
ATOM 1227 C CA . ALA A 1 166 ? -3.127 31.870 -3.278 1.00 65.06 166 ALA A CA 1
ATOM 1228 C C . ALA A 1 166 ? -2.480 32.892 -2.329 1.00 65.06 166 ALA A C 1
ATOM 1230 O O . ALA A 1 166 ? -3.164 33.588 -1.577 1.00 65.06 166 ALA A O 1
ATOM 1231 N N . ALA A 1 167 ? -1.148 32.992 -2.352 1.00 67.00 167 ALA A N 1
ATOM 1232 C CA . ALA A 1 167 ? -0.399 33.844 -1.435 1.00 67.00 167 ALA A CA 1
ATOM 1233 C C . ALA A 1 167 ? -0.801 35.313 -1.641 1.00 67.00 167 ALA A C 1
ATOM 1235 O O . ALA A 1 167 ? -0.758 36.126 -0.721 1.00 67.00 167 ALA A O 1
ATOM 1236 N N . ILE A 1 168 ? -1.314 35.619 -2.838 1.00 64.56 168 ILE A N 1
ATOM 1237 C CA . ILE A 1 168 ? -1.945 36.881 -3.221 1.00 64.56 168 ILE A CA 1
ATOM 1238 C C . ILE A 1 168 ? -3.202 37.172 -2.381 1.00 64.56 168 ILE A C 1
ATOM 1240 O O . ILE A 1 168 ? -3.411 38.318 -1.984 1.00 64.56 168 ILE A O 1
ATOM 1244 N N . SER A 1 169 ? -4.026 36.173 -2.052 1.00 68.50 169 SER A N 1
ATOM 1245 C CA . SER A 1 169 ? -5.212 36.339 -1.196 1.00 68.50 169 SER A CA 1
ATOM 1246 C C . SER A 1 169 ? -4.827 36.663 0.250 1.00 68.50 169 SER A C 1
ATOM 1248 O O . SER A 1 169 ? -5.408 37.559 0.858 1.00 68.50 169 SER A O 1
ATOM 1250 N N . LEU A 1 170 ? -3.797 36.009 0.792 1.00 69.19 170 LEU A N 1
ATOM 1251 C CA . LEU A 1 170 ? -3.266 36.319 2.126 1.00 69.19 170 LEU A CA 1
ATOM 1252 C C . LEU A 1 170 ? -2.563 37.683 2.170 1.00 69.19 170 LEU A C 1
ATOM 1254 O O . LEU A 1 170 ? -2.766 38.447 3.114 1.00 69.19 170 LEU A O 1
ATOM 1258 N N . LEU A 1 171 ? -1.800 38.032 1.132 1.00 76.50 171 LEU A N 1
ATOM 1259 C CA . LEU A 1 171 ? -1.133 39.329 1.025 1.00 76.50 171 LEU A CA 1
ATOM 1260 C C . LEU A 1 171 ? -2.137 40.481 0.878 1.00 76.50 171 LEU A C 1
ATOM 1262 O O . LEU A 1 171 ? -1.952 41.537 1.479 1.00 76.50 171 LEU A O 1
ATOM 1266 N N . SER A 1 172 ? -3.219 40.284 0.123 1.00 72.31 172 SER A N 1
ATOM 1267 C CA . SER A 1 172 ? -4.270 41.296 -0.043 1.00 72.31 172 SER A CA 1
ATOM 1268 C C . SER A 1 172 ? -5.104 41.478 1.228 1.00 72.31 172 SER A C 1
ATOM 1270 O O . SER A 1 172 ? -5.346 42.617 1.628 1.00 72.31 172 SER A O 1
ATOM 1272 N N . LEU A 1 173 ? -5.467 40.396 1.925 1.00 74.69 173 LEU A N 1
ATOM 1273 C CA . LEU A 1 173 ? -6.169 40.480 3.212 1.00 74.69 173 LEU A CA 1
ATOM 1274 C C . LEU A 1 173 ? -5.284 41.089 4.315 1.00 74.69 173 LEU A C 1
ATOM 1276 O O . LEU A 1 173 ? -5.729 41.981 5.043 1.00 74.69 173 LEU A O 1
ATOM 1280 N N . GLY A 1 174 ? -4.016 40.676 4.405 1.00 77.25 174 GLY A N 1
ATOM 1281 C CA . GLY A 1 174 ? -3.048 41.229 5.356 1.00 77.25 174 GLY A CA 1
ATOM 1282 C C . GLY A 1 174 ? -2.703 42.696 5.072 1.00 77.25 174 GLY A C 1
ATOM 1283 O O . GLY A 1 174 ? -2.681 43.521 5.988 1.00 77.25 174 GLY A O 1
ATOM 1284 N N . GLY A 1 175 ? -2.512 43.051 3.798 1.00 76.62 175 GLY A N 1
ATOM 1285 C CA . GLY A 1 175 ? -2.264 44.424 3.357 1.00 76.62 175 GLY A CA 1
ATOM 1286 C C . GLY A 1 175 ? -3.439 45.358 3.650 1.00 76.62 175 GLY A C 1
ATOM 1287 O O . GLY A 1 175 ? -3.239 46.456 4.171 1.00 76.62 175 GLY A O 1
ATOM 1288 N N . MET A 1 176 ? -4.675 44.902 3.415 1.00 76.25 176 MET A N 1
ATOM 1289 C CA . MET A 1 176 ? -5.882 45.666 3.746 1.00 76.25 176 MET A CA 1
ATOM 1290 C C . MET A 1 176 ? -6.001 45.905 5.259 1.00 76.25 176 MET A C 1
ATOM 1292 O O . MET A 1 176 ? -6.303 47.019 5.691 1.00 76.25 176 MET A O 1
ATOM 1296 N N . GLY A 1 177 ? -5.697 44.892 6.077 1.00 75.38 177 GLY A N 1
ATOM 1297 C CA . GLY A 1 177 ? -5.678 45.014 7.537 1.00 75.38 177 GLY A CA 1
ATOM 1298 C C . GLY A 1 177 ? -4.675 46.058 8.040 1.00 75.38 177 GLY A C 1
ATOM 1299 O O . GLY A 1 177 ? -5.009 46.872 8.905 1.00 75.38 177 GLY A O 1
ATOM 1300 N N . LEU A 1 178 ? -3.471 46.097 7.460 1.00 76.31 178 LEU A N 1
ATOM 1301 C CA . LEU A 1 178 ? -2.432 47.069 7.820 1.00 76.31 178 LEU A CA 1
ATOM 1302 C C . LEU A 1 178 ? -2.777 48.499 7.386 1.00 76.31 178 LEU A C 1
ATOM 1304 O O . LEU A 1 178 ? -2.548 49.438 8.151 1.00 76.31 178 LEU A O 1
ATOM 1308 N N . ILE A 1 179 ? -3.379 48.678 6.207 1.00 78.19 179 ILE A N 1
ATOM 1309 C CA . ILE A 1 179 ? -3.846 49.992 5.735 1.00 78.19 179 ILE A CA 1
ATOM 1310 C C . ILE A 1 179 ? -4.945 50.528 6.661 1.00 78.19 179 ILE A C 1
ATOM 1312 O O . ILE A 1 179 ? -4.872 51.671 7.118 1.00 78.19 179 ILE A O 1
ATOM 1316 N N . LEU A 1 180 ? -5.929 49.695 7.012 1.00 74.38 180 LEU A N 1
ATOM 1317 C CA . LEU A 1 180 ? -7.011 50.077 7.923 1.00 74.38 180 LEU A CA 1
ATOM 1318 C C . LEU A 1 180 ? -6.495 50.399 9.335 1.00 74.38 180 LEU A C 1
ATOM 1320 O O . LEU A 1 180 ? -6.940 51.373 9.949 1.00 74.38 180 LEU A O 1
ATOM 1324 N N . ALA A 1 181 ? -5.527 49.632 9.842 1.00 75.38 181 ALA A N 1
ATOM 1325 C CA . ALA A 1 181 ? -4.884 49.900 11.128 1.00 75.38 181 ALA A CA 1
ATOM 1326 C C . ALA A 1 181 ? -4.046 51.193 11.110 1.00 75.38 181 ALA A C 1
ATOM 1328 O O . ALA A 1 181 ? -4.052 51.945 12.086 1.00 75.38 181 ALA A O 1
ATOM 1329 N N . GLY A 1 182 ? -3.362 51.486 10.000 1.00 74.31 182 GLY A N 1
ATOM 1330 C CA . GLY A 1 182 ? -2.569 52.704 9.821 1.00 74.31 182 GLY A CA 1
ATOM 1331 C C . GLY A 1 182 ? -3.418 53.974 9.729 1.00 74.31 182 GLY A C 1
ATOM 1332 O O . GLY A 1 182 ? -3.072 54.988 10.334 1.00 74.31 182 GLY A O 1
ATOM 1333 N N . ILE A 1 183 ? -4.563 53.917 9.041 1.00 73.81 183 ILE A N 1
ATOM 1334 C CA . ILE A 1 183 ? -5.499 55.050 8.925 1.00 73.81 183 ILE A CA 1
ATOM 1335 C C . ILE A 1 183 ? -6.139 55.379 10.281 1.00 73.81 183 ILE A C 1
ATOM 1337 O O . ILE A 1 183 ? -6.310 56.552 10.612 1.00 73.81 183 ILE A O 1
ATOM 1341 N N . ARG A 1 184 ? -6.437 54.367 11.108 1.00 63.34 184 ARG A N 1
ATOM 1342 C CA . ARG A 1 184 ? -7.010 54.563 12.453 1.00 63.34 184 ARG A CA 1
ATOM 1343 C C . ARG A 1 184 ? -6.065 55.239 13.449 1.00 63.34 184 ARG A C 1
ATOM 1345 O O . ARG A 1 184 ? -6.555 55.826 14.401 1.00 63.34 184 ARG A O 1
ATOM 1352 N N . ARG A 1 185 ? -4.746 55.173 13.242 1.00 61.19 185 ARG A N 1
ATOM 1353 C CA . ARG A 1 185 ? -3.741 55.807 14.120 1.00 61.19 185 ARG A CA 1
ATOM 1354 C C . ARG A 1 185 ? -3.403 57.256 13.743 1.00 61.19 185 ARG A C 1
ATOM 1356 O O . ARG A 1 185 ? -2.598 57.875 14.427 1.00 61.19 185 ARG A O 1
ATOM 1363 N N . ARG A 1 186 ? -3.947 57.771 12.633 1.00 59.66 186 ARG A N 1
ATOM 1364 C CA . ARG A 1 186 ? -3.708 59.143 12.138 1.00 59.66 186 ARG A CA 1
ATOM 1365 C C . ARG A 1 186 ? -4.885 60.101 12.371 1.00 59.66 186 ARG A C 1
ATOM 1367 O O . ARG A 1 186 ? -4.837 61.231 11.893 1.00 59.66 186 ARG A O 1
ATOM 1374 N N . LYS A 1 187 ? -5.926 59.651 13.069 1.00 49.88 187 LYS A N 1
ATOM 1375 C CA . LYS A 1 187 ? -6.924 60.511 13.714 1.00 49.88 187 LYS A CA 1
ATOM 1376 C C . LYS A 1 187 ? -6.632 60.543 15.204 1.00 49.88 187 LYS A C 1
ATOM 1378 O O . LYS A 1 187 ? -6.917 61.596 15.803 1.00 49.88 187 LYS A O 1
#

Sequence (187 aa):
MKSISNYFALCSALLACFTLSASASTISLDENGHGTIDGSPLSFTATGTNPFLPHQTPILSYTLPFTGVAGNVELFTTSTTAPIAVIQFPGNSTVNFYSAEPGSDLADKYSPGIFPFPVSNTFRLFTESSPGVFTYTPTSGEPGFDTSGPTYDFIVSTPTTVPEPAAISLLSLGGMGLILAGIRRRK

Solvent-accessible surface area (backbone atoms only — not comparable to full-atom values): 11040 Å² total; per-residue (Å²): 133,90,85,85,85,79,87,77,86,81,85,81,80,81,81,80,80,77,78,76,74,78,72,54,48,44,34,38,40,41,41,73,64,67,27,25,48,74,83,42,75,40,57,63,50,71,38,90,50,85,48,109,51,102,60,74,54,53,28,21,33,38,54,50,100,53,44,37,31,49,22,32,41,33,34,31,54,91,88,51,97,56,62,48,28,40,41,34,22,79,43,77,20,37,38,30,38,38,30,32,54,88,74,88,49,47,12,45,28,64,74,76,51,74,68,79,78,90,54,97,43,66,47,82,44,60,62,64,77,45,97,40,27,35,66,46,68,46,50,94,85,33,43,56,22,47,96,70,44,47,32,36,38,42,38,48,88,57,92,64,81,71,77,70,74,60,61,66,58,56,49,51,54,52,49,50,52,52,53,56,55,54,59,65,72,77,111

Secondary structure (DSSP, 8-state):
----------------------PPPEEEEESSS--EETTEEPPEEE-----SSS----SEEEE-SS----EEEEE--TT-SS-SEEEEE-SSSEEEEEE-SSSS-TTB--TTT-PPPPPSSEEEE---SBTTEEEE-PPTTSTT--TT--EEEEE-----------HHHHHHHHHHHHHHHHHHT--

Nearest PDB structures (foldseek):
  1dpe-assembly1_A  TM=2.687E-01  e=2.484E+00  Escherichia coli K-12
  8orn-assembly2_C  TM=2.198E-01  e=1.373E+00  Xanthomonas campestris pv. campestris str. B100
  8ci6-assembly1_A  TM=2.588E-01  e=6.810E+00  Allorhizobium ampelinum S4